Protein AF-A0A1E1W4X4-F1 (afdb_monomer)

Nearest PDB structures (foldseek):
  4rlc-assembly1_A  TM=3.079E-01  e=2.436E-01  Pseudomonas aeruginosa
  8qxp-assembly1_A  TM=1.708E-01  e=7.841E-02  Klebsiella pneumoniae
  8blw-assembly1_A  TM=1.712E-01  e=9.395E-01  Bacteroides thetaiotaomicron VPI-5482

Secondary structure (DSSP, 8-state):
-HHHHHHHHHHHHHHHHHHHHHT-PPPPPBTTTB----TTHHHHHHHHHHHHHHHHHHHHHHHHTPPB-S--TTS----BHHHHHHHSPPP-TT-TT-EEEEEEEEE-TTS-EEEEEEEEETTTEEEEEEEEE-TTSPPEE-TTTT--EEE-SSPPSS-EEETTEEEEEEETTTEEEEEEEEEEEESS-TT-EEEEEEEEEEEE-S--EEHHHHS-HHHHHHHHHHS---HHHHHHHHHT-EEEEEEEEEEEEEEEETTEEEEEEEEEEEEEEEE-

Radius of gyration: 26.24 Å; Cα contacts (8 Å, |Δi|>4): 523; chains: 1; bounding box: 67×39×84 Å

Foldseek 3Di:
DVVVVVVVVVVVVVVVVVVCLVPDDFDQADVNPHFAFHSCLVVLLVVLLVVLVVVLVVVVVCQVVFDWDDADPVRDTDAGPVLVVQLADDDQPDDQPWKWKKWKWWADPQGWIKTWMWIDGPPQKIQIWIWTDFPPDAIWIDLCPPPRIAHHPDDDHQWRDGDQWIWHDPGRQFKIWTWGFAWTAHPVGRVDIWTKTDTKMWGFPDGKDKCSRNPDSNVVSSRSSSDDDDPVVVVVCVQPDKTKIKTKTWIFDWMAINNDIGTGTTIMMMMIMTDD

Solvent-accessible surface area (backbone atoms only — not comparable to full-atom values): 14914 Å² total; per-residue (Å²): 116,72,73,73,58,47,55,61,52,50,51,53,50,51,52,52,51,49,50,51,59,73,67,56,76,74,63,77,38,55,94,79,69,47,61,42,75,42,98,57,19,68,62,42,22,54,53,40,29,52,51,45,49,49,50,37,51,51,53,51,54,49,60,76,68,54,68,70,51,74,73,44,99,85,72,58,63,80,36,44,64,70,43,46,66,70,62,51,90,68,85,47,72,88,46,83,75,11,35,38,30,42,36,39,48,29,55,37,97,88,64,33,32,40,40,38,39,43,28,42,37,52,92,50,30,29,42,38,52,41,38,42,28,49,91,96,53,69,50,30,30,39,71,58,62,92,52,36,75,43,79,54,94,64,90,68,77,91,43,55,63,53,91,48,40,39,38,32,75,75,38,60,87,40,31,32,39,44,34,33,56,46,62,27,20,31,71,94,42,67,90,46,67,43,47,36,42,35,51,31,40,36,36,50,75,48,77,66,52,38,59,91,59,70,53,59,40,71,60,52,13,52,57,62,18,26,48,80,86,47,72,65,50,55,50,50,52,63,56,62,46,61,55,42,35,38,29,44,22,35,36,34,42,42,38,30,51,74,84,45,81,42,81,46,78,27,51,22,41,37,39,45,38,38,38,69

pLDDT: mean 90.58, std 10.73, range [45.25, 98.56]

Mean predicted aligned error: 6.85 Å

Structure (mmCIF, N/CA/C/O backbone):
data_AF-A0A1E1W4X4-F1
#
_entry.id   AF-A0A1E1W4X4-F1
#
loop_
_atom_site.group_PDB
_atom_site.id
_atom_site.type_symbol
_atom_site.label_atom_id
_atom_site.label_alt_id
_atom_site.label_comp_id
_atom_site.label_asym_id
_atom_site.label_entity_id
_atom_site.label_seq_id
_atom_site.pdbx_PDB_ins_code
_atom_site.Cartn_x
_atom_site.Cartn_y
_atom_site.Cartn_z
_atom_site.occupancy
_atom_site.B_iso_or_equiv
_atom_site.auth_seq_id
_atom_site.auth_comp_id
_atom_site.auth_asym_id
_atom_site.auth_atom_id
_atom_site.pdbx_PDB_model_num
ATOM 1 N N . MET A 1 1 ? 38.059 -17.700 -57.694 1.00 55.94 1 MET A N 1
ATOM 2 C CA . MET A 1 1 ? 36.959 -16.868 -58.239 1.00 55.94 1 MET A CA 1
ATOM 3 C C . MET A 1 1 ? 35.640 -16.990 -57.470 1.00 55.94 1 MET A C 1
ATOM 5 O O . MET A 1 1 ? 34.973 -15.977 -57.341 1.00 55.94 1 MET A O 1
ATOM 9 N N . ALA A 1 2 ? 35.278 -18.143 -56.888 1.00 57.09 2 ALA A N 1
ATOM 10 C CA . ALA A 1 2 ? 34.022 -18.283 -56.130 1.00 57.09 2 ALA A CA 1
ATOM 11 C C . ALA A 1 2 ? 33.912 -17.377 -54.876 1.00 57.09 2 ALA A C 1
ATOM 13 O O . ALA A 1 2 ? 32.859 -16.798 -54.642 1.00 57.09 2 ALA A O 1
ATOM 14 N N . MET A 1 3 ? 34.998 -17.165 -54.116 1.00 55.59 3 MET A N 1
ATOM 15 C CA . MET A 1 3 ? 34.984 -16.276 -52.933 1.00 55.59 3 MET A CA 1
ATOM 16 C C . MET A 1 3 ? 34.700 -14.796 -53.252 1.00 55.59 3 MET A C 1
ATOM 18 O O . MET A 1 3 ? 34.113 -14.102 -52.427 1.00 55.59 3 MET A O 1
ATOM 22 N N . LEU A 1 4 ? 35.070 -14.316 -54.446 1.00 60.88 4 LEU A N 1
ATOM 23 C CA . LEU A 1 4 ? 34.889 -12.913 -54.852 1.00 60.88 4 LEU A CA 1
ATOM 24 C C . LEU A 1 4 ? 33.422 -12.562 -55.152 1.00 60.88 4 LEU A C 1
ATOM 26 O O . LEU A 1 4 ? 33.035 -11.409 -54.994 1.00 60.88 4 LEU A O 1
ATOM 30 N N . ALA A 1 5 ? 32.594 -13.545 -55.523 1.00 73.19 5 ALA A N 1
ATOM 31 C CA . ALA A 1 5 ? 31.164 -13.348 -55.778 1.00 73.19 5 ALA A CA 1
ATOM 32 C C . ALA A 1 5 ? 30.296 -13.462 -54.509 1.00 73.19 5 ALA A C 1
ATOM 34 O O . ALA A 1 5 ? 29.194 -12.919 -54.464 1.00 73.19 5 ALA A O 1
ATOM 35 N N . ILE A 1 6 ? 30.788 -14.127 -53.458 1.00 85.44 6 ILE A N 1
ATOM 36 C CA . ILE A 1 6 ? 30.035 -14.355 -52.213 1.00 85.44 6 ILE A CA 1
ATOM 37 C C . ILE A 1 6 ? 29.896 -13.061 -51.402 1.00 85.44 6 ILE A C 1
ATOM 39 O O . ILE A 1 6 ? 28.825 -12.780 -50.867 1.00 85.44 6 ILE A O 1
ATOM 43 N N . VAL A 1 7 ? 30.953 -12.246 -51.337 1.00 89.12 7 VAL A N 1
ATOM 44 C CA . VAL A 1 7 ? 30.961 -11.016 -50.527 1.00 89.12 7 VAL A CA 1
ATOM 45 C C . VAL A 1 7 ? 29.915 -9.992 -51.008 1.00 89.12 7 VAL A C 1
ATOM 47 O O . VAL A 1 7 ? 29.116 -9.556 -50.177 1.00 89.12 7 VAL A O 1
ATOM 50 N N . PRO A 1 8 ? 29.811 -9.649 -52.311 1.00 91.38 8 PRO A N 1
ATOM 51 C CA . PRO A 1 8 ? 28.766 -8.744 -52.801 1.00 91.38 8 PRO A CA 1
ATOM 52 C C . PRO A 1 8 ? 27.342 -9.261 -52.562 1.00 91.38 8 PRO A C 1
ATOM 54 O O . PRO A 1 8 ? 26.464 -8.484 -52.190 1.00 91.38 8 PRO A O 1
ATOM 57 N N . ILE A 1 9 ? 27.111 -10.572 -52.718 1.00 92.94 9 ILE A N 1
ATOM 58 C CA . ILE A 1 9 ? 25.800 -11.195 -52.474 1.00 92.94 9 ILE A CA 1
ATOM 59 C C . ILE A 1 9 ? 25.429 -11.111 -50.991 1.00 92.94 9 ILE A C 1
ATOM 61 O O . ILE A 1 9 ? 24.290 -10.768 -50.662 1.00 92.94 9 ILE A O 1
ATOM 65 N N . MET A 1 10 ? 26.381 -11.366 -50.086 1.00 92.25 10 MET A N 1
ATOM 66 C CA . MET A 1 10 ? 26.153 -11.203 -48.650 1.00 92.25 10 MET A CA 1
ATOM 67 C C . MET A 1 10 ? 25.839 -9.751 -48.293 1.00 92.25 10 MET A C 1
ATOM 69 O O . MET A 1 10 ? 24.878 -9.507 -47.571 1.00 92.25 10 MET A O 1
ATOM 73 N N . ILE A 1 11 ? 26.585 -8.782 -48.836 1.00 93.38 11 ILE A N 1
ATOM 74 C CA . ILE A 1 11 ? 26.334 -7.355 -48.591 1.00 93.38 11 ILE A CA 1
ATOM 75 C C . ILE A 1 11 ? 24.937 -6.958 -49.085 1.00 93.38 11 ILE A C 1
ATOM 77 O O . ILE A 1 11 ? 24.171 -6.373 -48.322 1.00 93.38 11 ILE A O 1
ATOM 81 N N . ALA A 1 12 ? 24.566 -7.321 -50.317 1.00 94.31 12 ALA A N 1
ATOM 82 C CA . ALA A 1 12 ? 23.244 -7.024 -50.868 1.00 94.31 12 ALA A CA 1
ATOM 83 C C . ALA A 1 12 ? 22.120 -7.656 -50.031 1.00 94.31 12 ALA A C 1
ATOM 85 O O . ALA A 1 12 ? 21.133 -6.995 -49.707 1.00 94.31 12 ALA A O 1
ATOM 86 N N . THR A 1 13 ? 22.300 -8.909 -49.605 1.00 94.25 13 THR A N 1
ATOM 87 C CA . THR A 1 13 ? 21.347 -9.609 -48.732 1.00 94.25 13 THR A CA 1
ATOM 88 C C . THR A 1 13 ? 21.219 -8.907 -47.381 1.00 94.25 13 THR A C 1
ATOM 90 O O . THR A 1 13 ? 20.105 -8.649 -46.927 1.00 94.25 13 THR A O 1
ATOM 93 N N . CYS A 1 14 ? 22.336 -8.521 -46.759 1.00 94.00 14 CYS A N 1
ATOM 94 C CA . CYS A 1 14 ? 22.347 -7.765 -45.508 1.00 94.00 14 CYS A CA 1
ATOM 95 C C . CYS A 1 14 ? 21.636 -6.414 -45.646 1.00 94.00 14 CYS A C 1
ATOM 97 O O . CYS A 1 14 ? 20.850 -6.059 -44.770 1.00 94.00 14 CYS A O 1
ATOM 99 N N . ILE A 1 15 ? 21.846 -5.685 -46.748 1.00 95.25 15 ILE A N 1
ATOM 100 C CA . ILE A 1 15 ? 21.163 -4.411 -47.018 1.00 95.25 15 ILE A CA 1
ATOM 101 C C . ILE A 1 15 ? 19.651 -4.627 -47.153 1.00 95.25 15 ILE A C 1
ATOM 103 O O . ILE A 1 15 ? 18.879 -3.900 -46.530 1.00 95.25 15 ILE A O 1
ATOM 107 N N . VAL A 1 16 ? 19.209 -5.640 -47.907 1.00 94.94 16 VAL A N 1
ATOM 108 C CA . VAL A 1 16 ? 17.777 -5.955 -48.068 1.00 94.94 16 VAL A CA 1
ATOM 109 C C . VAL A 1 16 ? 17.143 -6.345 -46.731 1.00 94.94 16 VAL A C 1
ATOM 111 O O . VAL A 1 16 ? 16.059 -5.860 -46.397 1.00 94.94 16 VAL A O 1
ATOM 114 N N . LEU A 1 17 ? 17.816 -7.181 -45.935 1.00 92.56 17 LEU A N 1
ATOM 115 C CA . LEU A 1 17 ? 17.346 -7.574 -44.604 1.00 92.56 17 LEU A CA 1
ATOM 116 C C . LEU A 1 17 ? 17.277 -6.374 -43.653 1.00 92.56 17 LEU A C 1
ATOM 118 O O . LEU A 1 17 ? 16.271 -6.208 -42.961 1.00 92.56 17 LEU A O 1
ATOM 122 N N . LEU A 1 18 ? 18.292 -5.507 -43.663 1.00 91.56 18 LEU 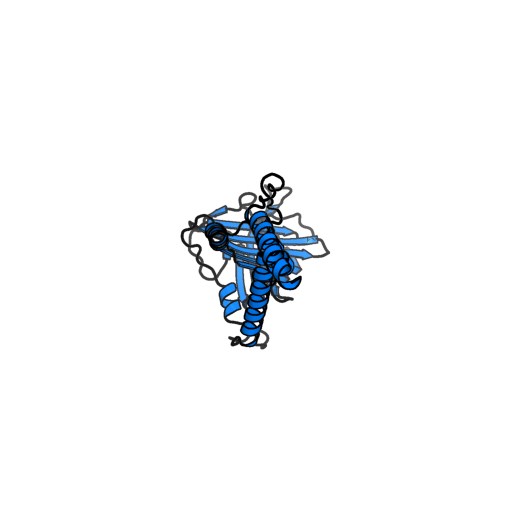A N 1
ATOM 123 C CA . LEU A 1 18 ? 18.322 -4.278 -42.873 1.00 91.56 18 LEU A CA 1
ATOM 124 C C . LEU A 1 18 ? 17.188 -3.333 -43.281 1.00 91.56 18 LEU A C 1
ATOM 126 O O . LEU A 1 18 ? 16.461 -2.844 -42.420 1.00 91.56 18 LEU A O 1
ATOM 130 N N . PHE A 1 19 ? 16.977 -3.118 -44.580 1.00 93.31 19 PHE A N 1
ATOM 131 C CA . PHE A 1 19 ? 15.907 -2.259 -45.084 1.00 93.31 19 PHE A CA 1
ATOM 132 C C . PHE A 1 19 ? 14.523 -2.812 -44.727 1.00 93.31 19 PHE A C 1
ATOM 134 O O . PHE A 1 19 ? 13.655 -2.069 -44.265 1.00 93.31 19 PHE A O 1
ATOM 141 N N . ARG A 1 20 ? 14.316 -4.128 -44.865 1.00 89.44 20 ARG A N 1
ATOM 142 C CA . ARG A 1 20 ? 13.073 -4.798 -44.455 1.00 89.44 20 ARG A CA 1
ATOM 143 C C . ARG A 1 20 ? 12.834 -4.667 -42.952 1.00 89.44 20 ARG A C 1
ATOM 145 O O . ARG A 1 20 ? 11.705 -4.416 -42.539 1.00 89.44 20 ARG A O 1
ATOM 152 N N . PHE A 1 21 ? 13.880 -4.795 -42.140 1.00 88.50 21 PHE A N 1
ATOM 153 C CA . PHE A 1 21 ? 13.807 -4.614 -40.693 1.00 88.50 21 PHE A CA 1
ATOM 154 C C . PHE A 1 21 ? 13.496 -3.157 -40.312 1.00 88.50 21 PHE A C 1
ATOM 156 O O . PHE A 1 21 ? 12.610 -2.894 -39.497 1.00 88.50 21 PHE A O 1
ATOM 163 N N . ILE A 1 22 ? 14.156 -2.174 -40.931 1.00 87.25 22 ILE A N 1
ATOM 164 C CA . ILE A 1 22 ? 13.905 -0.746 -40.680 1.00 87.25 22 ILE A CA 1
ATOM 165 C C . ILE A 1 22 ? 12.471 -0.367 -41.073 1.00 87.25 22 ILE A C 1
ATOM 167 O O . ILE A 1 22 ? 11.797 0.311 -40.296 1.00 87.25 22 ILE A O 1
ATOM 171 N N . ASN A 1 23 ? 11.959 -0.881 -42.189 1.00 88.31 23 ASN A N 1
ATOM 172 C CA . ASN A 1 23 ? 10.628 -0.535 -42.694 1.00 88.31 23 ASN A CA 1
ATOM 173 C C . ASN A 1 23 ? 9.491 -1.438 -42.198 1.00 88.31 23 ASN A C 1
ATOM 175 O O . ASN A 1 23 ? 8.337 -1.254 -42.592 1.00 88.31 23 ASN A O 1
ATOM 179 N N . GLN A 1 24 ? 9.770 -2.402 -41.318 1.00 87.06 24 GLN A N 1
ATOM 180 C CA . GLN A 1 24 ? 8.726 -3.234 -40.729 1.00 87.06 24 GLN A CA 1
ATOM 181 C C . GLN A 1 24 ? 7.761 -2.373 -39.900 1.00 87.06 24 GLN A C 1
ATOM 183 O O . GLN A 1 24 ? 8.134 -1.790 -38.876 1.00 87.06 24 GLN A O 1
ATOM 188 N N . LYS A 1 25 ? 6.502 -2.316 -40.349 1.00 85.31 25 LYS A N 1
ATOM 189 C CA . LYS A 1 25 ? 5.427 -1.585 -39.674 1.00 85.31 25 LYS A CA 1
ATOM 190 C C . LYS A 1 25 ? 5.076 -2.245 -38.342 1.00 85.31 25 LYS A C 1
ATOM 192 O O . LYS A 1 25 ? 5.132 -3.466 -38.188 1.00 85.31 25 LYS A O 1
ATOM 197 N N . TYR A 1 26 ? 4.690 -1.418 -37.377 1.00 86.25 26 TYR A N 1
ATOM 198 C CA . TYR A 1 26 ? 4.141 -1.895 -36.115 1.00 86.25 26 TYR A CA 1
ATOM 199 C C . TYR A 1 26 ? 2.771 -2.526 -36.355 1.00 86.25 26 TYR A C 1
ATOM 201 O O . TYR A 1 26 ? 1.953 -1.976 -37.090 1.00 86.25 26 TYR A O 1
ATOM 209 N N . ASN A 1 27 ? 2.512 -3.657 -35.701 1.00 87.38 27 ASN A N 1
ATOM 210 C CA . ASN A 1 27 ? 1.165 -4.210 -35.661 1.00 87.38 27 ASN A CA 1
ATOM 211 C C . ASN A 1 27 ? 0.233 -3.232 -34.928 1.00 87.38 27 ASN A C 1
ATOM 213 O O . ASN A 1 27 ? 0.658 -2.650 -33.922 1.00 87.38 27 ASN A O 1
ATOM 217 N N . PRO A 1 28 ? -1.020 -3.070 -35.387 1.00 90.00 28 PRO A N 1
ATOM 218 C CA . PRO A 1 28 ? -1.983 -2.244 -34.680 1.00 90.00 28 PRO A CA 1
ATOM 219 C C . PRO A 1 28 ? -2.218 -2.801 -33.264 1.00 90.00 28 PRO A C 1
ATOM 221 O O . PRO A 1 28 ? -2.176 -4.028 -33.076 1.00 90.00 28 PRO A O 1
ATOM 224 N N . PRO A 1 29 ? -2.442 -1.930 -32.267 1.00 93.19 29 PRO A N 1
ATOM 225 C CA . PRO A 1 29 ? -2.803 -2.361 -30.923 1.00 93.19 29 PRO A CA 1
ATOM 226 C C . PRO A 1 29 ? -4.105 -3.169 -30.922 1.00 93.19 29 PRO A C 1
ATOM 228 O O . PRO A 1 29 ? -5.022 -2.888 -31.697 1.00 93.19 29 PRO A O 1
ATOM 231 N N . ILE A 1 30 ? -4.209 -4.155 -30.031 1.00 93.06 30 ILE A N 1
ATOM 232 C CA . ILE A 1 30 ? -5.463 -4.888 -29.816 1.00 93.06 30 ILE A CA 1
ATOM 233 C C . ILE A 1 30 ? -6.440 -3.925 -29.129 1.00 93.06 30 ILE A C 1
ATOM 235 O O . ILE A 1 30 ? -6.080 -3.289 -28.137 1.00 93.06 30 ILE A O 1
ATOM 239 N N . PHE A 1 31 ? -7.642 -3.774 -29.694 1.00 95.00 31 PHE A N 1
ATOM 240 C CA . PHE A 1 31 ? -8.659 -2.805 -29.252 1.00 95.00 31 PHE A CA 1
ATOM 241 C C . PHE A 1 31 ? -8.184 -1.341 -29.214 1.00 95.00 31 PHE A C 1
ATOM 243 O O . PHE A 1 31 ? -8.742 -0.528 -28.490 1.00 95.00 31 PHE A O 1
ATOM 250 N N . GLY A 1 32 ? -7.124 -0.992 -29.953 1.00 91.44 32 GLY A N 1
ATOM 251 C CA . GLY A 1 32 ? -6.552 0.361 -29.924 1.00 91.44 32 GLY A CA 1
ATOM 252 C C . GLY A 1 32 ? -5.760 0.704 -28.654 1.00 91.44 32 GLY A C 1
ATOM 253 O O . GLY A 1 32 ? -5.170 1.778 -28.602 1.00 91.44 32 GLY A O 1
ATOM 254 N N . ILE A 1 33 ? -5.683 -0.208 -27.677 1.00 88.75 33 ILE A N 1
ATOM 255 C CA . ILE A 1 33 ? -5.060 0.028 -26.365 1.00 88.75 33 ILE A CA 1
ATOM 256 C C . ILE A 1 33 ? -3.814 -0.845 -26.185 1.00 88.75 33 ILE A C 1
ATOM 258 O O . ILE A 1 33 ? -2.731 -0.342 -25.900 1.00 88.75 33 ILE A O 1
ATOM 262 N N . TYR A 1 34 ? -3.928 -2.159 -26.389 1.00 89.25 34 TYR A N 1
ATOM 263 C CA . TYR A 1 34 ? -2.872 -3.093 -25.996 1.00 89.25 34 TYR A CA 1
ATOM 264 C C . TYR A 1 34 ? -1.810 -3.241 -27.082 1.00 89.25 34 TYR A C 1
ATOM 266 O O . TYR A 1 34 ? -2.045 -3.841 -28.141 1.00 89.25 34 TYR A O 1
ATOM 274 N N . THR A 1 35 ? -0.619 -2.706 -26.818 1.00 92.25 35 THR A N 1
ATOM 275 C CA . THR A 1 35 ? 0.500 -2.770 -27.755 1.00 92.25 35 THR A CA 1
ATOM 276 C C . THR A 1 35 ? 0.967 -4.212 -27.977 1.00 92.25 35 THR A C 1
ATOM 278 O O . THR A 1 35 ? 0.929 -5.082 -27.103 1.00 92.25 35 THR A O 1
ATOM 281 N N . ARG A 1 36 ? 1.393 -4.503 -29.209 1.00 91.69 36 ARG A N 1
ATOM 282 C CA . ARG A 1 36 ? 1.849 -5.838 -29.617 1.00 91.69 36 ARG A CA 1
ATOM 283 C C . ARG A 1 36 ? 3.363 -5.859 -29.770 1.00 91.69 36 ARG A C 1
ATOM 285 O O . ARG A 1 36 ? 4.006 -4.828 -29.966 1.00 91.69 36 ARG A O 1
ATOM 292 N N . ARG A 1 37 ? 3.933 -7.068 -29.743 1.00 93.00 37 ARG A N 1
ATOM 293 C CA . ARG A 1 37 ? 5.363 -7.277 -30.005 1.00 93.00 37 ARG A CA 1
ATOM 294 C C . ARG A 1 37 ? 5.760 -6.608 -31.322 1.00 93.00 37 ARG A C 1
ATOM 296 O O . ARG A 1 37 ? 5.125 -6.818 -32.357 1.00 93.00 37 ARG A O 1
ATOM 303 N N . ASN A 1 38 ? 6.815 -5.810 -31.249 1.00 89.56 38 ASN A N 1
ATOM 304 C CA . ASN A 1 38 ? 7.390 -5.074 -32.366 1.00 89.56 38 ASN A CA 1
ATOM 305 C C . ASN A 1 38 ? 8.782 -5.621 -32.722 1.00 89.56 38 ASN A C 1
ATOM 307 O O . ASN A 1 38 ? 9.323 -6.464 -32.010 1.00 89.56 38 ASN A O 1
ATOM 311 N N . LYS A 1 39 ? 9.381 -5.128 -33.808 1.00 90.06 39 LYS A N 1
ATOM 312 C CA . LYS A 1 39 ? 10.711 -5.557 -34.279 1.00 90.06 39 LYS A CA 1
ATOM 313 C C . LYS A 1 39 ? 11.840 -5.394 -33.250 1.00 90.06 39 LYS A C 1
ATOM 315 O O . LYS A 1 39 ? 12.804 -6.146 -33.277 1.00 90.06 39 LYS A O 1
ATOM 320 N N . TYR A 1 40 ? 11.693 -4.457 -32.314 1.00 92.25 40 TYR A N 1
ATOM 321 C CA . TYR A 1 40 ? 12.652 -4.200 -31.238 1.00 92.25 40 TYR A CA 1
ATOM 322 C C . TYR A 1 40 ? 12.296 -4.933 -29.938 1.00 92.25 40 TYR A C 1
ATOM 324 O O . TYR A 1 40 ? 12.947 -4.712 -28.922 1.00 92.25 40 TYR A O 1
ATOM 332 N N . PHE A 1 41 ? 11.260 -5.781 -29.937 1.00 95.00 41 PHE A N 1
ATOM 333 C CA . PHE A 1 41 ? 10.751 -6.433 -28.730 1.00 95.00 41 PHE A CA 1
ATOM 334 C C . PHE A 1 41 ? 11.842 -7.207 -27.992 1.00 95.00 41 PHE A C 1
ATOM 336 O O . PHE A 1 41 ? 12.035 -6.979 -26.808 1.00 95.00 41 PHE A O 1
ATOM 343 N N . TRP A 1 42 ? 12.574 -8.090 -28.676 1.00 95.69 42 TRP A N 1
ATOM 344 C CA . TRP A 1 42 ? 13.576 -8.930 -28.016 1.00 95.69 42 TRP A CA 1
ATOM 345 C C . TRP A 1 42 ? 14.752 -8.125 -27.467 1.00 95.69 42 TRP A C 1
ATOM 347 O O . TRP A 1 42 ? 15.194 -8.395 -26.356 1.00 95.69 42 TRP A O 1
ATOM 357 N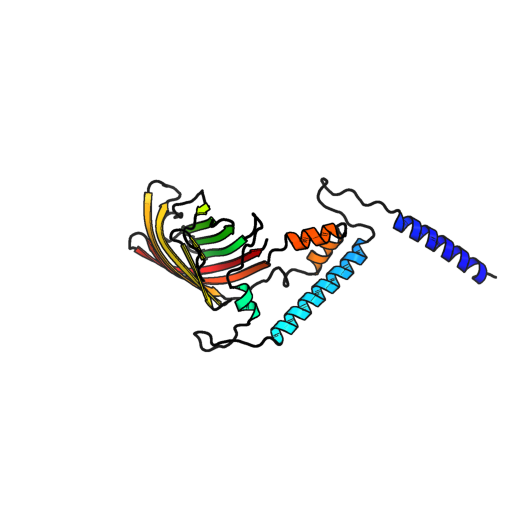 N . PHE A 1 43 ? 15.192 -7.091 -28.189 1.00 95.94 43 PHE A N 1
ATOM 358 C CA . PHE A 1 43 ? 16.209 -6.164 -27.693 1.00 95.94 43 PHE A CA 1
ATOM 359 C C . PHE A 1 43 ? 15.737 -5.453 -26.416 1.00 95.94 43 PHE A C 1
ATOM 361 O O . PHE A 1 43 ? 16.409 -5.508 -25.388 1.00 95.94 43 PHE A O 1
ATOM 368 N N . LYS A 1 44 ? 14.536 -4.859 -26.453 1.00 96.94 44 LYS A N 1
ATOM 369 C CA . LYS A 1 44 ? 13.922 -4.184 -25.301 1.00 96.94 44 LYS A CA 1
ATOM 370 C C . LYS A 1 44 ? 13.706 -5.128 -24.121 1.00 96.94 44 LYS A C 1
ATOM 372 O O . LYS A 1 44 ? 13.954 -4.756 -22.980 1.00 96.94 44 LYS A O 1
ATOM 377 N N . PHE A 1 45 ? 13.276 -6.354 -24.402 1.00 98.12 45 PHE A N 1
ATOM 378 C CA . PHE A 1 45 ? 13.047 -7.390 -23.405 1.00 98.12 45 PHE A CA 1
ATOM 379 C C . PHE A 1 45 ? 14.343 -7.776 -22.695 1.00 98.12 45 PHE A C 1
ATOM 381 O O . PHE A 1 45 ? 14.381 -7.735 -21.471 1.00 98.12 45 PHE A O 1
ATOM 388 N N . VAL A 1 46 ? 15.402 -8.114 -23.440 1.00 98.38 46 VAL A N 1
ATOM 389 C CA . VAL A 1 46 ? 16.695 -8.489 -22.848 1.00 98.38 46 VAL A CA 1
ATOM 390 C C . VAL A 1 46 ? 17.253 -7.332 -22.026 1.00 98.38 46 VAL A C 1
ATOM 392 O O . VAL A 1 46 ? 17.645 -7.548 -20.882 1.00 98.38 46 VAL A O 1
ATOM 395 N N . PHE A 1 47 ? 17.211 -6.106 -22.561 1.00 98.19 47 PHE A N 1
ATOM 396 C CA . PHE A 1 47 ? 17.642 -4.912 -21.834 1.00 98.19 47 PHE A CA 1
ATOM 397 C C . PHE A 1 47 ? 16.891 -4.750 -20.506 1.00 98.19 47 PHE A C 1
ATOM 399 O O . PHE A 1 47 ? 17.521 -4.669 -19.454 1.00 98.19 47 PHE A O 1
ATOM 406 N N . MET A 1 48 ? 15.553 -4.759 -20.531 1.00 97.50 48 MET A N 1
ATOM 407 C CA . MET A 1 48 ? 14.757 -4.580 -19.313 1.00 97.50 48 MET A CA 1
ATOM 408 C C . MET A 1 48 ? 14.920 -5.731 -18.335 1.00 97.50 48 MET A C 1
ATOM 410 O O . MET A 1 48 ? 14.984 -5.497 -17.135 1.00 97.50 48 MET A O 1
ATOM 414 N N . TYR A 1 49 ? 15.004 -6.966 -18.821 1.00 98.44 49 TYR A N 1
ATOM 415 C CA . TYR A 1 49 ? 15.184 -8.127 -17.963 1.00 98.44 49 TYR A CA 1
ATOM 416 C C . TYR A 1 49 ? 16.512 -8.049 -17.207 1.00 98.44 49 TYR A C 1
ATOM 418 O O . TYR A 1 49 ? 16.529 -8.198 -15.987 1.00 98.44 49 TYR A O 1
ATOM 426 N N . VAL A 1 50 ? 17.612 -7.753 -17.909 1.00 98.38 50 VAL A N 1
ATOM 427 C CA . VAL A 1 50 ? 18.931 -7.575 -17.287 1.00 98.38 50 VAL A CA 1
ATOM 428 C C . VAL A 1 50 ? 18.909 -6.402 -16.312 1.00 98.38 50 VAL A C 1
ATOM 430 O O . VAL A 1 50 ? 19.358 -6.561 -15.181 1.00 98.38 50 VAL A O 1
ATOM 433 N N . PHE A 1 51 ? 18.331 -5.262 -16.700 1.00 97.25 51 PHE A N 1
ATOM 434 C CA . PHE A 1 51 ? 18.200 -4.093 -15.828 1.00 97.25 51 PHE A CA 1
ATOM 435 C C . PHE A 1 51 ? 17.436 -4.415 -14.535 1.00 97.25 51 PHE A C 1
ATOM 437 O O . PHE A 1 51 ? 17.914 -4.116 -13.443 1.00 97.25 51 PHE A O 1
ATOM 444 N N . LEU A 1 52 ? 16.278 -5.070 -14.636 1.00 97.19 52 LEU A N 1
ATOM 445 C CA . LEU A 1 52 ? 15.453 -5.434 -13.483 1.00 97.19 52 LEU A CA 1
ATOM 446 C C . LEU A 1 52 ? 16.147 -6.468 -12.587 1.00 97.19 52 LEU A C 1
ATOM 448 O O . LEU A 1 52 ? 16.110 -6.334 -11.367 1.00 97.19 52 LEU A O 1
ATOM 452 N N . ARG A 1 53 ? 16.832 -7.465 -13.164 1.00 97.62 53 ARG A N 1
ATOM 453 C CA . ARG A 1 53 ? 17.627 -8.441 -12.396 1.00 97.62 53 ARG A CA 1
ATOM 454 C C . ARG A 1 53 ? 18.816 -7.791 -11.697 1.00 97.62 53 ARG A C 1
ATOM 456 O O . ARG A 1 53 ? 19.084 -8.118 -10.545 1.00 97.62 53 ARG A O 1
ATOM 463 N N . ALA A 1 54 ? 19.496 -6.861 -12.361 1.00 97.25 54 ALA A N 1
ATOM 464 C CA . ALA A 1 54 ? 20.578 -6.093 -11.760 1.00 97.25 54 ALA A CA 1
ATOM 465 C C . ALA A 1 54 ? 20.060 -5.211 -10.615 1.00 97.25 54 ALA A C 1
ATOM 467 O O . ALA A 1 54 ? 20.669 -5.196 -9.551 1.00 97.25 54 ALA A O 1
ATOM 468 N N . LYS A 1 55 ? 18.904 -4.549 -10.788 1.00 95.44 55 LYS A N 1
ATOM 469 C CA . LYS A 1 55 ? 18.237 -3.781 -9.724 1.00 95.44 55 LYS A CA 1
ATOM 470 C C . LYS A 1 55 ? 17.893 -4.670 -8.526 1.00 95.44 55 LYS A C 1
ATOM 472 O O . LYS A 1 55 ? 18.207 -4.301 -7.401 1.00 95.44 55 LYS A O 1
ATOM 477 N N . GLN A 1 56 ? 17.300 -5.842 -8.760 1.00 95.19 56 GLN A N 1
ATOM 478 C CA . GLN A 1 56 ? 16.995 -6.819 -7.707 1.00 95.19 56 GLN A CA 1
ATOM 479 C C . GLN A 1 56 ? 18.245 -7.250 -6.942 1.00 95.19 56 GLN A C 1
ATOM 481 O O . GLN A 1 56 ? 18.253 -7.227 -5.715 1.00 95.19 56 GLN A O 1
ATOM 486 N N . LEU A 1 57 ? 19.311 -7.606 -7.663 1.00 95.00 57 LEU A N 1
ATOM 487 C CA . LEU A 1 57 ? 20.577 -7.995 -7.051 1.00 95.00 57 LEU A CA 1
ATOM 488 C C . LEU A 1 57 ? 21.180 -6.843 -6.243 1.00 95.00 57 LEU A C 1
ATOM 490 O O . LEU A 1 57 ? 21.603 -7.053 -5.114 1.00 95.00 57 LEU A O 1
ATOM 494 N N . TYR A 1 58 ? 21.182 -5.628 -6.792 1.00 94.25 58 TYR A N 1
ATOM 495 C CA . TYR A 1 58 ? 21.676 -4.440 -6.104 1.00 94.25 58 TYR A CA 1
ATOM 496 C C . TYR A 1 58 ? 20.924 -4.186 -4.793 1.00 94.25 58 TYR A C 1
ATOM 498 O O . TYR A 1 58 ? 21.558 -4.002 -3.760 1.00 94.25 58 TYR A O 1
ATOM 506 N N . VAL A 1 59 ? 19.588 -4.225 -4.813 1.00 90.12 59 VAL A N 1
ATOM 507 C CA . VAL A 1 59 ? 18.769 -4.034 -3.604 1.00 90.12 59 VAL A CA 1
ATOM 508 C C . VAL A 1 59 ? 19.023 -5.143 -2.588 1.00 90.12 59 VAL A C 1
ATOM 510 O O . VAL A 1 59 ? 19.184 -4.854 -1.407 1.00 90.12 59 VAL A O 1
ATOM 513 N N . HIS A 1 60 ? 19.121 -6.395 -3.036 1.00 88.88 60 HIS A N 1
ATOM 514 C CA . HIS A 1 60 ? 19.429 -7.519 -2.157 1.00 88.88 60 HIS A CA 1
ATOM 515 C C . HIS A 1 60 ? 20.793 -7.353 -1.471 1.00 88.88 60 HIS A C 1
ATOM 517 O O . HIS A 1 60 ? 20.890 -7.476 -0.253 1.00 88.88 60 HIS A O 1
ATOM 523 N N . LEU A 1 61 ? 21.835 -7.006 -2.234 1.00 90.38 61 LEU A N 1
ATOM 524 C CA . LEU A 1 61 ? 23.173 -6.754 -1.694 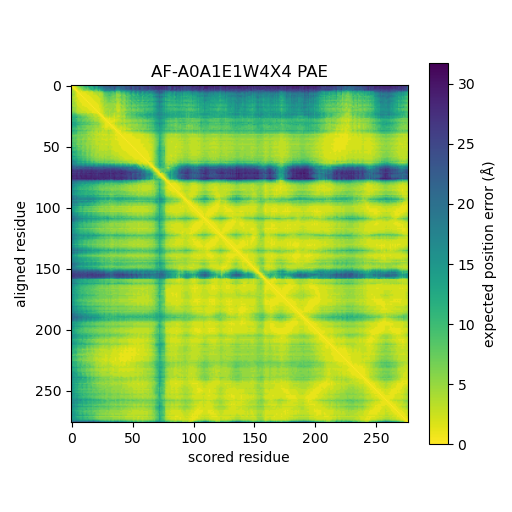1.00 90.38 61 LEU A CA 1
ATOM 525 C C . LEU A 1 61 ? 23.191 -5.544 -0.753 1.00 90.38 61 LEU A C 1
ATOM 527 O O . LEU A 1 61 ? 23.828 -5.606 0.293 1.00 90.38 61 LEU A O 1
ATOM 531 N N . LYS A 1 62 ? 22.468 -4.467 -1.088 1.00 86.00 62 LYS A N 1
ATOM 532 C CA . LYS A 1 62 ? 22.311 -3.303 -0.206 1.00 86.00 62 LYS A CA 1
ATOM 533 C C . LYS A 1 62 ? 21.670 -3.710 1.121 1.00 86.00 62 LYS A C 1
ATOM 535 O O . LYS A 1 62 ? 22.153 -3.288 2.161 1.00 86.00 62 LYS A O 1
ATOM 540 N N . GLY A 1 63 ? 20.640 -4.557 1.086 1.00 80.94 63 GLY A N 1
ATOM 541 C CA . GLY A 1 63 ? 19.988 -5.092 2.283 1.00 80.94 63 GLY A CA 1
ATOM 542 C C . GLY A 1 63 ? 20.932 -5.917 3.160 1.00 80.94 63 GLY A C 1
ATOM 543 O O . GLY A 1 63 ? 20.960 -5.718 4.367 1.00 80.94 63 GLY A O 1
ATOM 544 N N . LEU A 1 64 ? 21.766 -6.777 2.562 1.00 82.06 64 LEU A N 1
ATOM 545 C CA . LEU A 1 64 ? 22.775 -7.556 3.300 1.00 82.06 64 LEU A CA 1
ATOM 546 C C . LEU A 1 64 ? 23.851 -6.687 3.971 1.00 82.06 64 LEU A C 1
ATOM 548 O O . LEU A 1 64 ? 24.451 -7.110 4.954 1.00 82.06 64 LEU A O 1
ATOM 552 N N . LEU A 1 65 ? 24.117 -5.500 3.424 1.00 81.31 65 LEU A N 1
ATOM 553 C CA . LEU A 1 65 ? 25.115 -4.552 3.927 1.00 81.31 65 LEU A CA 1
ATOM 554 C C . LEU A 1 65 ? 24.505 -3.431 4.783 1.00 81.31 65 LEU A C 1
ATOM 556 O O . LEU A 1 65 ? 25.236 -2.556 5.246 1.00 81.31 65 LEU A O 1
ATOM 560 N N . ALA A 1 66 ? 23.181 -3.408 4.948 1.00 74.38 66 ALA A N 1
ATOM 561 C CA . ALA A 1 66 ? 22.490 -2.325 5.627 1.00 74.38 66 ALA A CA 1
ATOM 562 C C . ALA A 1 66 ? 22.798 -2.340 7.128 1.00 74.38 66 ALA A C 1
ATOM 564 O O . ALA A 1 66 ? 22.718 -3.376 7.786 1.00 74.38 66 ALA A O 1
ATOM 565 N N . VAL A 1 67 ? 23.118 -1.164 7.670 1.00 65.88 67 VAL A N 1
ATOM 566 C CA . VAL A 1 67 ? 23.350 -0.977 9.105 1.00 65.88 67 VAL A CA 1
ATOM 567 C C . VAL A 1 67 ? 22.013 -1.088 9.839 1.00 65.88 67 VAL A C 1
ATOM 569 O O . VAL A 1 67 ? 21.036 -0.432 9.478 1.00 65.88 67 VAL A O 1
ATOM 572 N N . GLU A 1 68 ? 21.961 -1.946 10.854 1.00 66.88 68 GLU A N 1
ATOM 573 C CA . GLU A 1 68 ? 20.774 -2.143 11.687 1.00 66.88 68 GLU A CA 1
ATOM 574 C C . GLU A 1 68 ? 20.680 -1.039 12.750 1.00 66.88 68 GLU A C 1
ATOM 576 O O . GLU A 1 68 ? 21.642 -0.773 13.476 1.00 66.88 68 GLU A O 1
ATOM 581 N N . LEU A 1 69 ? 19.511 -0.406 12.867 1.00 59.97 69 LEU A N 1
ATOM 582 C CA . LEU A 1 69 ? 19.227 0.606 13.880 1.00 59.97 69 LEU A CA 1
ATOM 583 C C . LEU A 1 69 ? 18.282 0.055 14.959 1.00 59.97 69 LEU A C 1
ATOM 585 O O . LEU A 1 69 ? 17.243 -0.526 14.663 1.00 59.97 69 LEU A O 1
ATOM 589 N N . GLY A 1 70 ? 18.604 0.329 16.227 1.00 54.09 70 GLY A N 1
ATOM 590 C CA . GLY A 1 70 ? 17.681 0.168 17.358 1.00 54.09 70 GLY A CA 1
ATOM 591 C C . GLY A 1 70 ? 17.502 -1.256 17.909 1.00 54.09 70 GLY A C 1
ATOM 592 O O . GLY A 1 70 ? 18.052 -2.228 17.401 1.00 54.09 70 GLY A O 1
ATOM 593 N N . ASN A 1 71 ? 16.738 -1.353 19.004 1.00 47.84 71 ASN A N 1
ATOM 594 C CA . ASN A 1 71 ? 16.310 -2.599 19.652 1.00 47.84 71 ASN A CA 1
ATOM 595 C C . ASN A 1 71 ? 14.786 -2.745 19.485 1.00 47.84 71 ASN A C 1
ATOM 597 O O . ASN A 1 71 ? 14.062 -1.794 19.778 1.00 47.84 71 ASN A O 1
ATOM 601 N N . SER A 1 72 ? 14.293 -3.915 19.067 1.00 50.50 72 SER A N 1
ATOM 602 C CA . SER A 1 72 ? 12.858 -4.248 19.125 1.00 50.50 72 SER A CA 1
ATOM 603 C C . SER A 1 72 ? 12.425 -4.555 20.569 1.00 50.50 72 SER A C 1
ATOM 605 O O . SER A 1 72 ? 13.268 -4.834 21.425 1.00 50.50 72 SER A O 1
ATOM 607 N N . TYR A 1 73 ? 11.114 -4.538 20.851 1.00 45.25 73 TYR A N 1
ATOM 608 C CA . TYR A 1 73 ? 10.562 -4.807 22.196 1.00 45.25 73 TYR A CA 1
ATOM 609 C C . TYR A 1 73 ? 10.904 -6.214 22.739 1.00 45.25 73 TYR A C 1
ATOM 611 O O . TYR A 1 73 ? 10.918 -6.419 23.950 1.00 45.25 73 TYR A O 1
ATOM 619 N N . ASP A 1 74 ? 11.208 -7.159 21.849 1.00 49.72 74 ASP A N 1
ATOM 620 C CA . ASP A 1 74 ? 11.567 -8.549 22.148 1.00 49.72 74 ASP A CA 1
ATOM 621 C C . ASP A 1 74 ? 13.086 -8.784 22.292 1.00 49.72 74 ASP A C 1
ATOM 623 O O . ASP A 1 74 ? 13.526 -9.915 22.485 1.00 49.72 74 ASP A O 1
ATOM 627 N N . GLY A 1 75 ? 13.903 -7.726 22.220 1.00 48.88 75 GLY A N 1
ATOM 628 C CA . GLY A 1 75 ? 15.360 -7.813 22.354 1.00 48.88 75 GLY A CA 1
ATOM 629 C C . GLY A 1 75 ? 16.100 -8.280 21.094 1.00 48.88 75 GLY A C 1
ATOM 630 O O . GLY A 1 75 ? 17.330 -8.340 21.112 1.00 48.88 75 GLY A O 1
ATOM 631 N N . THR A 1 76 ? 15.396 -8.549 19.990 1.00 51.00 76 THR A N 1
ATOM 632 C CA . THR A 1 76 ? 15.993 -8.931 18.698 1.00 51.00 76 THR A CA 1
ATOM 633 C C . THR A 1 76 ? 16.127 -7.710 17.777 1.00 51.00 76 THR A C 1
ATOM 635 O O . THR A 1 76 ? 15.143 -7.080 17.382 1.00 51.00 76 THR A O 1
ATOM 638 N N . LYS A 1 77 ? 17.368 -7.330 17.450 1.00 52.81 77 LYS A N 1
ATOM 639 C CA . LYS A 1 77 ? 17.712 -6.161 16.617 1.00 52.81 77 LYS A CA 1
ATOM 640 C C . LYS A 1 77 ? 17.626 -6.510 15.130 1.00 52.81 77 LYS A C 1
ATOM 642 O O . LYS A 1 77 ? 18.466 -7.283 14.715 1.00 52.81 77 LYS A O 1
ATOM 647 N N . HIS A 1 78 ? 16.681 -5.949 14.359 1.00 63.00 78 HIS A N 1
ATOM 648 C CA . HIS A 1 78 ? 16.653 -6.025 12.877 1.00 63.00 78 HIS A CA 1
ATOM 649 C C . HIS A 1 78 ? 15.723 -4.950 12.247 1.00 63.00 78 HIS A C 1
ATOM 651 O O . HIS A 1 78 ? 14.765 -5.304 11.548 1.00 63.00 78 HIS A O 1
ATOM 657 N N . ILE A 1 79 ? 15.916 -3.650 12.525 1.00 73.81 79 ILE A N 1
ATOM 658 C CA . ILE A 1 79 ? 15.205 -2.568 11.804 1.00 73.81 79 ILE A CA 1
ATOM 659 C C . ILE A 1 79 ? 16.208 -1.837 10.910 1.00 73.81 79 ILE A C 1
ATOM 661 O O . ILE A 1 79 ? 17.221 -1.331 11.392 1.00 73.81 79 ILE A O 1
ATOM 665 N N . HIS A 1 80 ? 15.929 -1.775 9.609 1.00 80.56 80 HIS A N 1
ATOM 666 C CA . HIS A 1 80 ? 16.778 -1.082 8.640 1.00 80.56 80 HIS A CA 1
ATOM 667 C C . HIS A 1 80 ? 16.323 0.369 8.438 1.00 80.56 80 HIS A C 1
ATOM 669 O O . HIS A 1 80 ? 15.127 0.656 8.448 1.00 80.56 80 HIS A O 1
ATOM 675 N N . GLU A 1 81 ? 17.265 1.281 8.177 1.00 83.19 81 GLU A N 1
ATOM 676 C CA . GLU A 1 81 ? 16.971 2.682 7.815 1.00 83.19 81 GLU A CA 1
ATOM 677 C C . GLU A 1 81 ? 15.977 2.798 6.655 1.00 83.19 81 GLU A C 1
ATOM 679 O O . GLU A 1 81 ? 15.055 3.611 6.700 1.00 83.19 81 GLU A O 1
ATOM 684 N N . ASP A 1 82 ? 16.131 1.945 5.641 1.00 85.31 82 ASP A N 1
ATOM 685 C CA . ASP A 1 82 ? 15.232 1.906 4.488 1.00 85.31 82 ASP A CA 1
ATOM 686 C C . ASP A 1 82 ? 13.790 1.558 4.908 1.00 85.31 82 ASP A C 1
ATOM 688 O O . ASP A 1 82 ? 12.840 2.106 4.355 1.00 85.31 82 ASP A O 1
ATOM 692 N N . ASP A 1 83 ? 13.604 0.688 5.905 1.00 88.38 83 ASP A N 1
ATOM 693 C CA . ASP A 1 83 ? 12.273 0.320 6.399 1.00 88.38 83 ASP A CA 1
ATOM 694 C C . ASP A 1 83 ? 11.652 1.455 7.225 1.00 88.38 83 ASP A C 1
ATOM 696 O O . ASP A 1 83 ? 10.460 1.730 7.091 1.00 88.38 83 ASP A O 1
ATOM 700 N N . VAL A 1 84 ? 12.457 2.182 8.011 1.00 88.88 84 VAL A N 1
ATOM 701 C CA . VAL A 1 84 ? 12.018 3.423 8.681 1.00 88.88 84 VAL A CA 1
ATOM 702 C C . VAL A 1 84 ? 11.564 4.449 7.640 1.00 88.88 84 VAL A C 1
ATOM 704 O O . VAL A 1 84 ? 10.501 5.051 7.781 1.00 88.88 84 VAL A O 1
ATOM 707 N N . ALA A 1 85 ? 12.341 4.619 6.568 1.00 90.00 85 ALA A N 1
ATOM 708 C CA . ALA A 1 85 ? 12.049 5.574 5.507 1.00 90.00 85 ALA A CA 1
ATOM 709 C C . ALA A 1 85 ? 10.808 5.211 4.675 1.00 90.00 85 ALA A C 1
ATOM 711 O O . ALA A 1 85 ? 10.189 6.116 4.117 1.00 90.00 85 ALA A O 1
ATOM 712 N N . LEU A 1 86 ? 10.452 3.925 4.584 1.00 91.75 86 LEU A N 1
ATOM 713 C CA . LEU A 1 86 ? 9.237 3.435 3.919 1.00 91.75 86 LEU A CA 1
ATOM 714 C C . LEU A 1 86 ? 7.978 3.531 4.787 1.00 91.75 86 LEU A C 1
ATOM 716 O O . LEU A 1 86 ? 6.871 3.474 4.259 1.00 91.75 86 LEU A O 1
ATOM 720 N N . GLU A 1 87 ? 8.131 3.594 6.108 1.00 92.00 87 GLU A N 1
ATOM 721 C CA . GLU A 1 87 ? 7.015 3.580 7.064 1.00 92.00 87 GLU A CA 1
ATOM 722 C C . GLU A 1 87 ? 6.752 4.954 7.694 1.00 92.00 87 GLU A C 1
ATOM 724 O O . GLU A 1 87 ? 5.852 5.111 8.525 1.00 92.00 87 GLU A O 1
ATOM 729 N N . GLN A 1 88 ? 7.553 5.955 7.328 1.00 90.12 88 GLN A N 1
ATOM 730 C CA . GLN A 1 88 ? 7.299 7.342 7.681 1.00 90.12 88 GLN A CA 1
ATOM 731 C C . GLN A 1 88 ? 6.153 7.912 6.841 1.00 90.12 88 GLN A C 1
ATOM 733 O O . GLN A 1 88 ? 5.819 7.427 5.765 1.00 90.12 88 GLN A O 1
ATOM 738 N N . LYS A 1 89 ? 5.605 9.030 7.304 1.00 89.06 89 LYS A N 1
ATOM 739 C CA . LYS A 1 89 ? 4.661 9.815 6.516 1.00 89.06 89 LYS A CA 1
ATOM 740 C C . LYS A 1 89 ? 5.365 10.524 5.366 1.00 89.06 89 LYS A C 1
ATOM 742 O O . LYS A 1 89 ? 6.310 11.282 5.580 1.00 89.06 89 LYS A O 1
ATOM 747 N N . HIS A 1 90 ? 4.831 10.375 4.165 1.00 90.19 90 HIS A N 1
ATOM 748 C CA . HIS A 1 90 ? 5.346 11.007 2.961 1.00 90.19 90 HIS A CA 1
ATOM 749 C C . HIS A 1 90 ? 4.672 12.355 2.694 1.00 90.19 90 HIS A C 1
ATOM 751 O O . HIS A 1 90 ? 3.483 12.556 2.949 1.00 90.19 90 HIS A O 1
ATOM 757 N N . SER A 1 91 ? 5.437 13.315 2.172 1.00 86.88 91 SER A N 1
ATOM 758 C CA . SER A 1 91 ? 4.880 14.596 1.729 1.00 86.88 91 SER A CA 1
ATOM 759 C C . SER A 1 91 ? 4.051 14.403 0.461 1.00 86.88 91 SER A C 1
ATOM 761 O O . SER A 1 91 ? 4.511 13.792 -0.502 1.00 86.88 91 SER A O 1
ATOM 763 N N . LEU A 1 92 ? 2.845 14.972 0.443 1.00 86.88 92 LEU A N 1
ATOM 764 C CA . LEU A 1 92 ? 1.940 14.894 -0.706 1.00 86.88 92 LEU A CA 1
ATOM 765 C C . LEU A 1 92 ? 2.339 15.867 -1.832 1.00 86.88 92 LEU A C 1
ATOM 767 O O . LEU A 1 92 ? 1.961 15.668 -2.984 1.00 86.88 92 LEU A O 1
ATOM 771 N N . GLY A 1 93 ? 3.136 16.899 -1.536 1.00 83.88 93 GLY A N 1
ATOM 772 C CA . GLY A 1 93 ? 3.483 17.945 -2.504 1.00 83.88 93 GLY A CA 1
ATOM 773 C C . GLY A 1 93 ? 2.256 18.634 -3.121 1.00 83.88 93 GLY A C 1
ATOM 774 O O . GLY A 1 93 ? 1.177 18.647 -2.531 1.00 83.88 93 GLY A O 1
ATOM 775 N N . ASP A 1 94 ? 2.432 19.184 -4.325 1.00 82.44 94 ASP A N 1
ATOM 776 C CA . ASP A 1 94 ? 1.421 20.032 -4.981 1.00 82.44 94 ASP A CA 1
ATOM 777 C C . ASP A 1 94 ? 0.512 19.283 -5.969 1.00 82.44 94 ASP A C 1
ATOM 779 O O . ASP A 1 94 ? -0.417 19.863 -6.533 1.00 82.44 94 ASP A O 1
ATOM 783 N N . TYR A 1 95 ? 0.782 18.002 -6.232 1.00 84.38 95 TYR A N 1
ATOM 784 C CA . TYR A 1 95 ? 0.012 17.252 -7.219 1.00 84.38 95 TYR A CA 1
ATOM 785 C C . TYR A 1 95 ? -1.325 16.796 -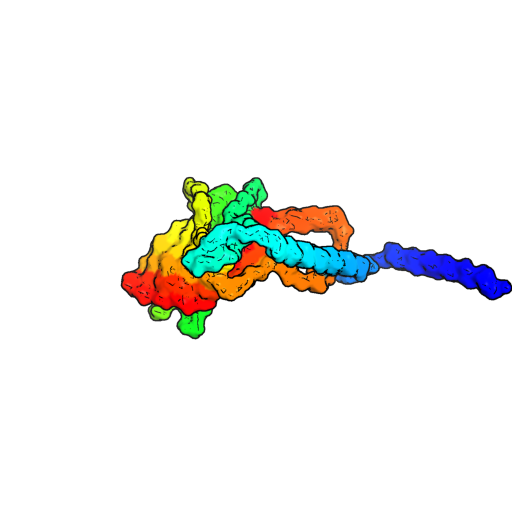6.631 1.00 84.38 95 TYR A C 1
ATOM 787 O O . TYR A 1 95 ? -1.391 16.206 -5.556 1.00 84.38 95 TYR A O 1
ATOM 795 N N . SER A 1 96 ? -2.417 17.065 -7.346 1.00 86.38 96 SER A N 1
ATOM 796 C CA . SER A 1 96 ? -3.774 16.904 -6.814 1.00 86.38 96 SER A CA 1
ATOM 797 C C . SER A 1 96 ? -4.181 15.453 -6.550 1.00 86.38 96 SER A C 1
ATOM 799 O O . SER A 1 96 ? -5.129 15.229 -5.802 1.00 86.38 96 SER A O 1
ATOM 801 N N . GLN A 1 97 ? -3.506 14.478 -7.169 1.00 86.38 97 GLN A N 1
ATOM 802 C CA . GLN A 1 97 ? -3.796 13.049 -6.990 1.00 86.38 97 GLN A CA 1
ATOM 803 C C . GLN A 1 97 ? -2.801 12.342 -6.065 1.00 86.38 97 GLN A C 1
ATOM 805 O O . GLN A 1 97 ? -2.927 11.130 -5.880 1.00 86.38 97 GLN A O 1
ATOM 810 N N . SER A 1 98 ? -1.864 13.081 -5.459 1.00 90.94 98 SER A N 1
ATOM 811 C CA . SER A 1 98 ? -0.914 12.503 -4.516 1.00 90.94 98 SER A CA 1
ATOM 812 C C . SER A 1 98 ? -1.625 11.758 -3.393 1.00 90.94 98 SER A C 1
ATOM 814 O O . SER A 1 98 ? -2.716 12.133 -2.946 1.00 90.94 98 SER A O 1
ATOM 816 N N . VAL A 1 99 ? -0.983 10.699 -2.922 1.00 93.38 99 VAL A N 1
ATOM 817 C CA . VAL A 1 99 ? -1.542 9.810 -1.912 1.00 93.38 99 VAL A CA 1
ATOM 818 C C . VAL A 1 99 ? -0.461 9.326 -0.966 1.00 93.38 99 VAL A C 1
ATOM 820 O O . VAL A 1 99 ? 0.689 9.142 -1.359 1.00 93.38 99 VAL A O 1
ATOM 823 N N . ASP A 1 100 ? -0.861 9.124 0.279 1.00 95.00 100 ASP A N 1
ATOM 824 C CA . ASP A 1 100 ? -0.114 8.395 1.294 1.00 95.00 100 ASP A CA 1
ATOM 825 C C . ASP A 1 100 ? -1.144 7.626 2.130 1.00 95.00 100 ASP A C 1
ATOM 827 O O . ASP A 1 100 ? -1.933 8.232 2.865 1.00 95.00 100 ASP A O 1
ATOM 831 N N . ALA A 1 101 ? -1.222 6.317 1.910 1.00 95.88 101 ALA A N 1
ATOM 832 C CA . ALA A 1 101 ? -2.312 5.468 2.359 1.00 95.88 101 ALA A CA 1
ATOM 833 C C . ALA A 1 101 ? -1.815 4.226 3.082 1.00 95.88 101 ALA A C 1
ATOM 835 O O . ALA A 1 101 ? -0.926 3.536 2.594 1.00 95.88 101 ALA A O 1
ATOM 836 N N . VAL A 1 102 ? -2.464 3.916 4.201 1.00 97.44 102 VAL A N 1
ATOM 837 C CA . VAL A 1 102 ? -2.272 2.674 4.950 1.00 97.44 102 VAL A CA 1
ATOM 838 C C . VAL A 1 102 ? -3.600 1.942 5.005 1.00 97.44 102 VAL A C 1
ATOM 840 O O . VAL A 1 102 ? -4.641 2.543 5.300 1.00 97.44 102 VAL A O 1
ATOM 843 N N . TYR A 1 103 ? -3.560 0.642 4.745 1.00 98.12 103 TYR A N 1
ATOM 844 C CA . TYR A 1 103 ? -4.746 -0.196 4.706 1.00 98.12 103 TYR A CA 1
ATOM 845 C C . TYR A 1 103 ? -4.508 -1.540 5.387 1.00 98.12 103 TYR A C 1
ATOM 847 O O . TYR A 1 103 ? -3.408 -2.089 5.372 1.00 98.12 103 TYR A O 1
ATOM 855 N N . PHE A 1 104 ? -5.566 -2.057 6.002 1.00 98.56 104 PHE A N 1
ATOM 856 C CA . PHE A 1 104 ? -5.615 -3.335 6.692 1.00 98.56 104 PHE A CA 1
ATOM 857 C C . PHE A 1 104 ? -6.831 -4.124 6.214 1.00 98.56 104 PHE A C 1
ATOM 859 O O . PHE A 1 104 ? -7.944 -3.594 6.170 1.00 98.56 104 PHE A O 1
ATOM 866 N N . ASN A 1 105 ? -6.630 -5.404 5.917 1.00 98.12 105 ASN A N 1
ATOM 867 C CA . ASN A 1 105 ? -7.685 -6.332 5.530 1.00 98.12 105 ASN A CA 1
ATOM 868 C C . ASN A 1 105 ? -7.456 -7.694 6.180 1.00 98.12 105 ASN A C 1
ATOM 870 O O . ASN A 1 105 ? -6.534 -8.426 5.815 1.00 98.12 105 ASN A O 1
ATOM 874 N N . GLY A 1 106 ? -8.301 -8.023 7.152 1.00 97.75 106 GLY A N 1
ATOM 875 C CA . GLY A 1 106 ? -8.248 -9.274 7.891 1.00 97.75 106 GLY A CA 1
ATOM 876 C C . GLY A 1 106 ? -9.590 -9.982 7.924 1.00 97.75 106 GLY A C 1
ATOM 877 O O . GLY A 1 106 ? -10.653 -9.362 7.950 1.00 97.75 106 GLY A O 1
ATOM 878 N N . THR A 1 107 ? -9.540 -11.309 7.924 1.00 97.19 107 THR A N 1
ATOM 879 C CA . THR A 1 107 ? -10.712 -12.175 8.078 1.00 97.19 107 THR A CA 1
ATOM 880 C C . THR A 1 107 ? -10.297 -13.469 8.768 1.00 97.19 107 THR A C 1
ATOM 882 O O . THR A 1 107 ? -9.292 -14.083 8.407 1.00 97.19 107 THR A O 1
ATOM 885 N N . ALA A 1 108 ? -11.081 -13.900 9.751 1.00 95.00 108 ALA A N 1
ATOM 886 C CA . ALA A 1 108 ? -10.946 -15.193 10.407 1.00 95.00 108 ALA A CA 1
ATOM 887 C C . ALA A 1 108 ? -11.960 -16.214 9.875 1.00 95.00 108 ALA A C 1
ATOM 889 O O . ALA A 1 108 ? -12.963 -15.886 9.239 1.00 95.00 108 ALA A O 1
ATOM 890 N N . LYS A 1 109 ? -11.688 -17.493 10.155 1.00 90.69 109 LYS A N 1
ATOM 891 C CA . LYS A 1 109 ? -12.514 -18.628 9.709 1.00 90.69 109 LYS A CA 1
ATOM 892 C C . LYS A 1 109 ? -13.937 -18.611 10.272 1.00 90.69 109 LYS A C 1
ATOM 894 O O . LYS A 1 109 ? -14.826 -19.194 9.665 1.00 90.69 109 LYS A O 1
ATOM 899 N N . ASP A 1 110 ? -14.135 -17.982 11.424 1.00 90.62 110 ASP A N 1
ATOM 900 C CA . ASP A 1 110 ? -15.429 -17.838 12.092 1.00 90.62 110 ASP A CA 1
ATOM 901 C C . ASP A 1 110 ? -16.266 -16.669 11.541 1.00 90.62 110 ASP A C 1
ATOM 903 O O . ASP A 1 110 ? -17.390 -16.452 11.984 1.00 90.62 110 ASP A O 1
ATOM 907 N N . GLY A 1 111 ? -15.756 -15.948 10.536 1.00 91.56 111 GLY A N 1
ATOM 908 C CA . GLY A 1 111 ? -16.464 -14.854 9.875 1.00 91.56 111 GLY A CA 1
ATOM 909 C C . GLY A 1 111 ? -16.230 -13.484 10.507 1.00 91.56 111 GLY A C 1
ATOM 910 O O . GLY A 1 111 ? -16.812 -12.506 10.037 1.00 91.56 111 GLY A O 1
ATOM 911 N N . VAL A 1 112 ? -15.368 -13.385 11.526 1.00 96.31 112 VAL A N 1
ATOM 912 C CA . VAL A 1 112 ? -14.851 -12.097 12.006 1.00 96.31 112 VAL A CA 1
ATOM 913 C C . VAL A 1 112 ? -14.028 -11.448 10.896 1.00 96.31 112 VAL A C 1
ATOM 915 O O . VAL A 1 112 ? -13.196 -12.108 10.274 1.00 96.31 112 VAL A O 1
ATOM 918 N N . ALA A 1 113 ? -14.244 -10.160 10.643 1.00 97.88 113 ALA A N 1
ATOM 919 C CA . ALA A 1 113 ? -13.530 -9.427 9.604 1.00 97.88 113 ALA A CA 1
ATOM 920 C C . ALA A 1 113 ? -13.294 -7.967 9.992 1.00 97.88 113 ALA A C 1
ATOM 922 O O . ALA A 1 113 ? -14.115 -7.344 10.670 1.00 97.88 113 ALA A O 1
ATOM 923 N N . LEU A 1 114 ? -12.181 -7.414 9.516 1.00 98.31 114 LEU A N 1
ATOM 924 C CA . LEU A 1 114 ? -11.866 -5.995 9.606 1.00 98.31 114 LEU A CA 1
ATOM 925 C C . LEU A 1 114 ? -11.295 -5.528 8.278 1.00 98.31 114 LEU A C 1
ATOM 927 O O . LEU A 1 114 ? -10.335 -6.108 7.773 1.00 98.31 114 LEU A O 1
ATOM 931 N N . VAL A 1 115 ? -11.852 -4.440 7.760 1.00 98.25 115 VAL A N 1
ATOM 932 C CA . VAL A 1 115 ? -11.279 -3.711 6.632 1.00 98.25 115 VAL A CA 1
ATOM 933 C C . VAL A 1 115 ? -11.172 -2.251 7.031 1.00 98.25 115 VAL A C 1
ATOM 935 O O . VAL A 1 115 ? -12.176 -1.639 7.383 1.00 98.25 115 VAL A O 1
ATOM 938 N N . CYS A 1 116 ? -9.970 -1.691 7.004 1.00 98.06 116 CYS A N 1
ATOM 939 C CA . CYS A 1 116 ? -9.723 -0.319 7.425 1.00 98.06 116 CYS A CA 1
ATOM 940 C C . CYS A 1 116 ? -8.716 0.340 6.494 1.00 98.06 116 CYS A C 1
ATOM 942 O O . CYS A 1 116 ? -7.635 -0.200 6.289 1.00 98.06 116 CYS A O 1
ATOM 944 N N . GLY A 1 117 ? -9.043 1.522 5.984 1.00 97.44 117 GLY A N 1
ATOM 945 C CA . GLY A 1 117 ? -8.143 2.320 5.160 1.00 97.44 117 GLY A CA 1
ATOM 946 C C . GLY A 1 117 ? -8.105 3.761 5.637 1.00 97.44 117 GLY A C 1
ATOM 947 O O . GLY A 1 117 ? -9.137 4.313 6.016 1.00 97.44 117 GLY A O 1
ATOM 948 N N . VAL A 1 118 ? -6.920 4.365 5.611 1.00 96.62 118 VAL A N 1
ATOM 949 C CA . VAL A 1 118 ? -6.724 5.806 5.804 1.00 96.62 118 VAL A CA 1
ATOM 950 C C . VAL A 1 118 ? -5.747 6.289 4.737 1.00 96.62 118 VAL A C 1
ATOM 952 O O . VAL A 1 118 ? -4.567 5.950 4.776 1.00 96.62 118 VAL A O 1
ATOM 955 N N . ALA A 1 119 ? -6.239 7.087 3.793 1.00 95.19 119 ALA A N 1
ATOM 956 C CA . ALA A 1 119 ? -5.479 7.642 2.681 1.00 95.19 119 ALA A CA 1
ATOM 957 C C . ALA A 1 119 ? -5.462 9.167 2.748 1.00 95.19 119 ALA A C 1
ATOM 959 O O . ALA A 1 119 ? -6.462 9.840 2.500 1.00 95.19 119 ALA A O 1
ATOM 960 N N . ARG A 1 120 ? -4.300 9.736 3.051 1.00 93.69 120 ARG A N 1
ATOM 961 C CA . ARG A 1 120 ? -4.110 11.185 3.066 1.00 93.69 120 ARG A CA 1
ATOM 962 C C . ARG A 1 120 ? -4.105 11.737 1.645 1.00 93.69 120 ARG A C 1
ATOM 964 O O . ARG A 1 120 ? -3.453 11.189 0.756 1.00 93.69 120 ARG A O 1
ATOM 971 N N . ARG A 1 121 ? -4.797 12.862 1.461 1.00 92.25 121 ARG A N 1
ATOM 972 C CA . ARG A 1 121 ? -4.949 13.585 0.195 1.00 92.25 121 ARG A CA 1
ATOM 973 C C . ARG A 1 121 ? -4.538 15.055 0.346 1.00 92.25 121 ARG A C 1
ATOM 975 O O . ARG A 1 121 ? -4.528 15.586 1.461 1.00 92.25 121 ARG A O 1
ATOM 982 N N . PRO A 1 122 ? -4.190 15.738 -0.759 1.00 90.06 122 PRO A N 1
ATOM 983 C CA . PRO A 1 122 ? -3.937 17.173 -0.742 1.00 90.06 122 PRO A CA 1
ATOM 984 C C . PRO A 1 122 ? -5.111 17.967 -0.155 1.00 90.06 122 PRO A C 1
ATOM 986 O O . PRO A 1 122 ? -6.247 17.495 -0.111 1.00 90.06 122 PRO A O 1
ATOM 989 N N . GLN A 1 123 ? -4.840 19.210 0.254 1.00 87.12 123 GLN A N 1
ATOM 990 C CA . GLN A 1 123 ? -5.852 20.144 0.774 1.00 87.12 123 GLN A CA 1
ATOM 991 C C . GLN A 1 123 ? -6.534 19.669 2.071 1.00 87.12 123 GLN A C 1
ATOM 993 O O . GLN A 1 123 ? -7.706 19.966 2.297 1.00 87.12 123 GLN A O 1
ATOM 998 N N . PHE A 1 124 ? -5.788 18.977 2.941 1.00 86.88 124 PHE A N 1
ATOM 999 C CA . PHE A 1 124 ? -6.259 18.525 4.258 1.00 86.88 124 PHE A CA 1
ATOM 1000 C C . PHE A 1 124 ? -7.468 17.583 4.183 1.00 86.88 124 PHE A C 1
ATOM 1002 O O . PHE A 1 124 ? -8.333 17.601 5.055 1.00 86.88 124 PHE A O 1
ATOM 1009 N N . TYR A 1 125 ? -7.548 16.761 3.138 1.00 90.44 125 TYR A N 1
ATOM 1010 C CA . TYR A 1 125 ? -8.533 15.688 3.059 1.00 90.44 125 TYR A CA 1
ATOM 1011 C C . TYR A 1 125 ? -7.893 14.342 3.380 1.00 90.44 125 TYR A C 1
ATOM 1013 O O . TYR A 1 125 ? -6.705 14.116 3.149 1.00 90.44 125 TYR A O 1
ATOM 1021 N N . CYS A 1 126 ? -8.710 13.433 3.887 1.00 92.69 126 CYS A N 1
ATOM 1022 C CA . CYS A 1 126 ? -8.364 12.039 4.062 1.00 92.69 126 CYS A CA 1
ATOM 1023 C C . CYS A 1 126 ? -9.526 11.185 3.563 1.00 92.69 126 CYS A C 1
ATOM 1025 O O . CYS A 1 126 ? -10.665 11.447 3.941 1.00 92.69 126 CYS A O 1
ATOM 1027 N N . ASP A 1 127 ? -9.246 10.182 2.740 1.00 94.62 127 ASP A N 1
ATOM 1028 C CA . ASP A 1 127 ? -10.216 9.134 2.456 1.00 94.62 127 ASP A CA 1
ATOM 1029 C C . ASP A 1 127 ? -10.049 8.054 3.524 1.00 94.62 127 ASP A C 1
ATOM 1031 O O . ASP A 1 127 ? -9.001 7.411 3.597 1.00 94.62 127 ASP A O 1
ATOM 1035 N N . ALA A 1 128 ? -11.046 7.876 4.381 1.00 96.06 128 ALA A N 1
ATOM 1036 C CA . ALA A 1 128 ? -10.988 6.912 5.463 1.00 96.06 128 ALA A CA 1
ATOM 1037 C C . ALA A 1 128 ? -12.288 6.129 5.597 1.00 96.06 128 ALA A C 1
ATOM 1039 O O . ALA A 1 128 ? -13.382 6.652 5.394 1.00 96.06 128 ALA A O 1
ATOM 1040 N N . PHE A 1 129 ? -12.153 4.855 5.940 1.00 97.19 129 PHE A N 1
ATOM 1041 C CA . PHE A 1 129 ? -13.284 3.966 6.146 1.00 97.19 129 PHE A CA 1
ATOM 1042 C C . PHE A 1 129 ? -12.906 2.815 7.064 1.00 97.19 129 PHE A C 1
ATOM 1044 O O . PHE A 1 129 ? -11.746 2.396 7.122 1.00 97.19 129 PHE A O 1
ATOM 1051 N N . MET A 1 130 ? -13.913 2.270 7.738 1.00 98.00 130 MET A N 1
ATOM 1052 C CA . MET A 1 130 ? -13.767 1.056 8.523 1.00 98.00 130 MET A CA 1
ATOM 1053 C C . MET A 1 130 ? -15.020 0.185 8.416 1.00 98.00 130 MET A C 1
ATOM 1055 O O . MET A 1 130 ? -16.144 0.659 8.580 1.00 98.00 130 MET A O 1
ATOM 1059 N N . TYR A 1 131 ? -14.798 -1.101 8.167 1.00 98.19 131 TYR A N 1
ATOM 1060 C CA . TYR A 1 131 ? -15.784 -2.171 8.203 1.00 98.19 131 TYR A CA 1
ATOM 1061 C C . TYR A 1 131 ? -15.376 -3.151 9.300 1.00 98.19 131 TYR A C 1
ATOM 1063 O O . TYR A 1 131 ? -14.232 -3.610 9.313 1.00 98.19 131 TYR A O 1
ATOM 1071 N N . VAL A 1 132 ? -16.300 -3.491 10.196 1.00 98.19 132 VAL A N 1
ATOM 1072 C CA . VAL A 1 132 ? -16.054 -4.430 11.297 1.00 98.19 132 VAL A CA 1
ATOM 1073 C C . VAL A 1 132 ? -17.169 -5.459 11.349 1.00 98.19 132 VAL A C 1
ATOM 1075 O O . VAL A 1 132 ? -18.348 -5.121 11.410 1.00 98.19 132 VAL A O 1
ATOM 1078 N N . LYS A 1 133 ? -16.796 -6.734 11.357 1.00 97.75 133 LYS A N 1
ATOM 1079 C CA . LYS A 1 133 ? -17.692 -7.857 11.615 1.00 97.75 133 LYS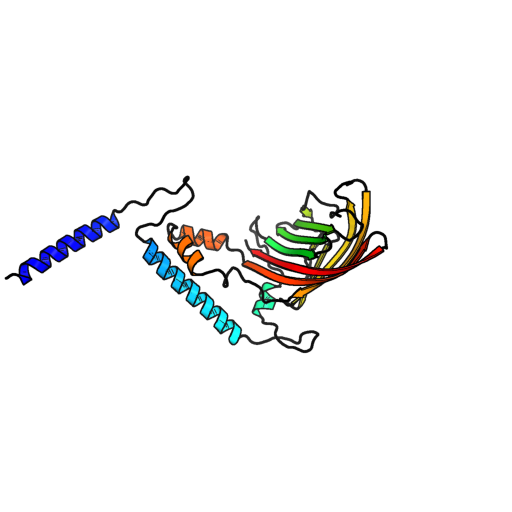 A CA 1
ATOM 1080 C C . LYS A 1 133 ? -17.151 -8.636 12.803 1.00 97.75 133 LYS A C 1
ATOM 1082 O O . LYS A 1 133 ? -16.027 -9.128 12.750 1.00 97.75 133 LYS A O 1
ATOM 1087 N N . VAL A 1 134 ? -17.961 -8.770 13.848 1.00 96.56 134 VAL A N 1
ATOM 1088 C CA . VAL A 1 134 ? -17.669 -9.609 15.018 1.00 96.56 134 VAL A CA 1
ATOM 1089 C C . VAL A 1 134 ? -18.780 -10.636 15.230 1.00 96.56 134 VAL A C 1
ATOM 1091 O O . VAL A 1 134 ? -19.884 -10.504 14.697 1.00 96.56 134 VAL A O 1
ATOM 1094 N N . ASN A 1 135 ? -18.492 -11.684 16.000 1.00 93.44 135 ASN A N 1
ATOM 1095 C CA . ASN A 1 135 ? -19.445 -12.763 16.253 1.00 93.44 135 ASN A CA 1
ATOM 1096 C C . ASN A 1 135 ? -20.692 -12.257 16.994 1.00 93.44 135 ASN A C 1
ATOM 1098 O O . ASN A 1 135 ? -20.598 -11.694 18.085 1.00 93.44 135 ASN A O 1
ATOM 1102 N N . GLY A 1 136 ? -21.866 -12.514 16.417 1.00 91.06 136 GLY A N 1
ATOM 1103 C CA . GLY A 1 136 ?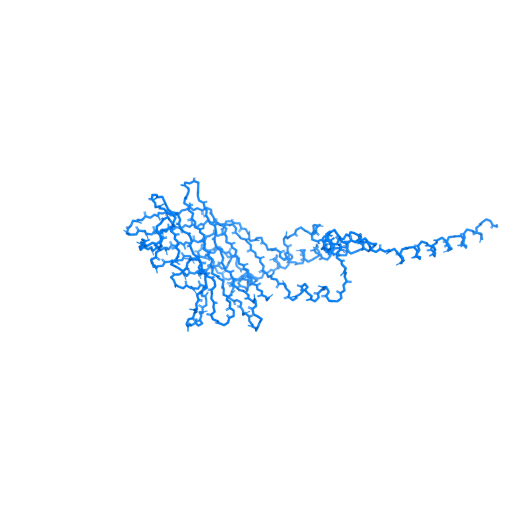 -23.164 -12.115 16.971 1.00 91.06 136 GLY A CA 1
ATOM 1104 C C . GLY A 1 136 ? -23.645 -10.718 16.570 1.00 91.06 136 GLY A C 1
ATOM 1105 O O . GLY A 1 136 ? -24.819 -10.434 16.768 1.00 91.06 136 GLY A O 1
ATOM 1106 N N . GLU A 1 137 ? -22.797 -9.892 15.954 1.00 92.38 137 GLU A N 1
ATOM 1107 C CA . GLU A 1 137 ? -23.185 -8.582 15.417 1.00 92.38 137 GLU A CA 1
ATOM 1108 C C . GLU A 1 137 ? -23.342 -8.647 13.899 1.00 92.38 137 GLU A C 1
ATOM 1110 O O . GLU A 1 137 ? -22.693 -9.457 13.236 1.00 92.38 137 GLU A O 1
ATOM 1115 N N . ASP A 1 138 ? -24.186 -7.799 13.314 1.00 94.44 138 ASP A N 1
ATOM 1116 C CA . ASP A 1 138 ? -24.183 -7.561 11.865 1.00 94.44 138 ASP A CA 1
ATOM 1117 C C . ASP A 1 138 ? -22.948 -6.727 11.442 1.00 94.44 138 ASP A C 1
ATOM 1119 O O . ASP A 1 138 ? -22.149 -6.318 12.282 1.00 94.44 138 ASP A O 1
ATOM 1123 N N . LEU A 1 139 ? -22.719 -6.524 10.141 1.00 97.44 139 LEU A N 1
ATOM 1124 C CA . LEU A 1 139 ? -21.595 -5.718 9.661 1.00 97.44 139 LEU A CA 1
ATOM 1125 C C . LEU A 1 139 ? -21.748 -4.257 10.104 1.00 97.44 139 LEU A C 1
ATOM 1127 O O . LEU A 1 139 ? -22.727 -3.595 9.753 1.00 97.44 139 LEU A O 1
ATOM 1131 N N . LEU A 1 140 ? -20.741 -3.760 10.813 1.00 98.19 140 LEU A N 1
ATOM 1132 C CA . LEU A 1 140 ? -20.634 -2.389 11.289 1.00 98.19 140 LEU A CA 1
ATOM 1133 C C . LEU A 1 140 ? -19.805 -1.554 10.313 1.00 98.19 140 LEU A C 1
ATOM 1135 O O . LEU A 1 140 ? -18.774 -2.004 9.808 1.00 98.19 140 LEU A O 1
ATOM 1139 N N . LEU A 1 141 ? -20.259 -0.331 10.064 1.00 97.88 141 LEU A N 1
ATOM 1140 C CA . LEU A 1 141 ? -19.671 0.631 9.137 1.00 97.88 141 LEU A CA 1
ATOM 1141 C C . LEU A 1 141 ? -19.297 1.909 9.888 1.00 97.88 141 LEU A C 1
ATOM 1143 O O . LEU A 1 141 ? -20.065 2.363 10.740 1.00 97.88 141 LEU A O 1
ATOM 1147 N N . SER A 1 142 ? -18.164 2.525 9.548 1.00 96.50 142 SER A N 1
ATOM 1148 C CA . SER A 1 142 ? -17.869 3.879 10.022 1.00 96.50 142 SER A CA 1
ATOM 1149 C C . SER A 1 142 ? -18.977 4.861 9.588 1.00 96.50 142 SER A C 1
ATOM 1151 O O . SER A 1 142 ? -19.586 4.663 8.526 1.00 96.50 142 SER A O 1
ATOM 1153 N N . PRO A 1 143 ? -19.277 5.902 10.388 1.00 94.62 143 PRO A N 1
ATOM 1154 C CA . PRO A 1 143 ? -20.397 6.814 10.140 1.00 94.62 143 PRO A CA 1
ATOM 1155 C C . PRO A 1 143 ? -20.414 7.432 8.745 1.00 94.62 143 PRO A C 1
ATOM 1157 O O . PRO A 1 143 ? -21.485 7.576 8.151 1.00 94.62 143 PRO A O 1
ATOM 1160 N N . GLU A 1 144 ? -19.234 7.751 8.220 1.00 92.19 144 GLU A N 1
ATOM 1161 C CA . GLU A 1 144 ? -19.036 8.521 6.995 1.00 92.19 144 GLU A CA 1
ATOM 1162 C C . GLU A 1 144 ? -19.426 7.733 5.737 1.00 92.19 144 GLU A C 1
ATOM 1164 O O . GLU A 1 144 ? -19.932 8.310 4.777 1.00 92.19 144 GLU A O 1
ATOM 1169 N N . LEU A 1 145 ? -19.313 6.397 5.765 1.00 94.12 145 LEU A N 1
ATOM 1170 C CA . LEU A 1 145 ? -19.643 5.547 4.618 1.00 94.12 145 LEU A CA 1
ATOM 1171 C C . LEU A 1 145 ? -21.072 5.815 4.097 1.00 94.12 145 LEU A C 1
ATOM 1173 O O . LEU A 1 145 ? -21.996 5.928 4.889 1.00 94.12 145 LEU A O 1
ATOM 1177 N N . PRO A 1 146 ? -21.332 5.859 2.783 1.00 91.81 146 PRO A N 1
ATOM 1178 C CA . PRO A 1 146 ? -20.419 5.508 1.703 1.00 91.81 146 PRO A CA 1
ATOM 1179 C C . PRO A 1 146 ? -19.432 6.623 1.326 1.00 91.81 146 PRO A C 1
ATOM 1181 O O . PRO A 1 146 ? -18.556 6.364 0.506 1.00 91.81 146 PRO A O 1
ATOM 1184 N N . ASP A 1 147 ? -19.552 7.829 1.889 1.00 91.94 147 ASP A N 1
ATOM 1185 C CA . ASP A 1 147 ? -18.601 8.909 1.632 1.00 91.94 147 ASP A CA 1
ATOM 1186 C C . ASP A 1 147 ? -17.349 8.699 2.490 1.00 91.94 147 ASP A C 1
ATOM 1188 O O . ASP A 1 147 ? -17.380 8.761 3.714 1.00 91.94 147 ASP A O 1
ATOM 1192 N N . THR A 1 148 ? -16.223 8.388 1.860 1.00 93.88 148 THR A N 1
ATOM 1193 C CA . THR A 1 148 ? -14.971 8.166 2.590 1.00 93.88 148 THR A CA 1
ATOM 1194 C C . THR A 1 148 ? -14.241 9.470 2.890 1.00 93.88 148 THR A C 1
ATOM 1196 O O . THR A 1 148 ? -13.235 9.449 3.593 1.00 93.88 148 THR A O 1
ATOM 1199 N N . ARG A 1 149 ? -14.680 10.607 2.337 1.00 93.88 149 ARG A N 1
ATOM 1200 C CA . ARG A 1 149 ? -13.897 11.843 2.332 1.00 93.88 149 ARG A CA 1
ATOM 1201 C C . ARG A 1 149 ? -14.114 12.659 3.604 1.00 93.88 149 ARG A C 1
ATOM 1203 O O . ARG A 1 149 ? -15.122 13.333 3.782 1.00 93.88 149 ARG A O 1
ATOM 1210 N N . ILE A 1 150 ? -13.088 12.706 4.446 1.00 92.00 150 ILE A N 1
ATOM 1211 C CA . ILE A 1 150 ? -13.083 13.431 5.718 1.00 92.00 150 ILE A CA 1
ATOM 1212 C C . ILE A 1 150 ? -12.137 14.628 5.626 1.00 92.00 150 ILE A C 1
ATOM 1214 O O . ILE A 1 150 ? -10.960 14.494 5.281 1.00 92.00 150 ILE A O 1
ATOM 1218 N N . LYS A 1 151 ? -12.634 15.824 5.955 1.00 89.44 151 LYS A N 1
ATOM 1219 C CA . LYS A 1 151 ? -11.795 17.023 6.068 1.00 89.44 151 LYS A CA 1
ATOM 1220 C C . LYS A 1 151 ? -11.076 17.030 7.416 1.00 89.44 151 LYS A C 1
ATOM 1222 O O . LYS A 1 151 ? -11.707 16.960 8.467 1.00 89.44 151 LYS A O 1
ATOM 1227 N N . GLN A 1 152 ? -9.757 17.144 7.386 1.00 81.94 152 GLN A N 1
ATOM 1228 C CA . GLN A 1 152 ? -8.917 17.268 8.569 1.00 81.94 152 GLN A CA 1
ATOM 1229 C C . GLN A 1 152 ? -8.813 18.739 8.991 1.00 81.94 152 GLN A C 1
ATOM 1231 O O . GLN A 1 152 ? -8.691 19.638 8.159 1.00 81.94 152 GLN A O 1
ATOM 1236 N N . THR A 1 153 ? -8.861 18.988 10.298 1.00 73.94 153 THR A N 1
ATOM 1237 C CA . THR A 1 153 ? -8.715 20.330 10.886 1.00 73.94 153 THR A CA 1
ATOM 1238 C C . THR A 1 153 ? -7.274 20.656 11.268 1.00 73.94 153 THR A C 1
ATOM 1240 O O . THR A 1 153 ? -6.917 21.828 11.349 1.00 73.94 153 THR A O 1
ATOM 1243 N N . THR A 1 154 ? -6.434 19.639 11.476 1.00 70.50 154 THR A N 1
ATOM 1244 C CA . THR A 1 154 ? -5.033 19.784 11.881 1.00 70.50 154 THR A CA 1
ATOM 1245 C C . THR A 1 154 ? -4.117 18.882 11.060 1.00 70.50 154 THR A C 1
ATOM 1247 O O . THR A 1 154 ? -4.509 17.797 10.622 1.00 70.50 154 THR A O 1
ATOM 1250 N N . LEU A 1 155 ? -2.871 19.329 10.866 1.00 66.31 155 LEU A N 1
ATOM 1251 C CA . LEU A 1 155 ? -1.794 18.462 10.392 1.00 66.31 155 LEU A CA 1
ATOM 1252 C C . LEU A 1 155 ? -1.508 17.430 11.475 1.00 66.31 155 LEU A C 1
ATOM 1254 O O . LEU A 1 155 ? -1.280 17.775 12.631 1.00 66.31 155 LEU A O 1
ATOM 1258 N N . GLN A 1 156 ? -1.539 16.158 11.104 1.00 62.28 156 GLN A N 1
ATOM 1259 C CA . GLN A 1 156 ? -1.242 15.083 12.035 1.00 62.28 156 GLN A CA 1
ATOM 1260 C C . GLN A 1 156 ? 0.240 14.751 11.958 1.00 62.28 156 GLN A C 1
ATOM 1262 O O . GLN A 1 156 ? 0.726 14.330 10.906 1.00 62.28 156 GLN A O 1
ATOM 1267 N N . GLU A 1 157 ? 0.945 14.866 13.076 1.00 60.59 157 GLU A N 1
ATOM 1268 C CA . GLU A 1 157 ? 2.301 14.341 13.236 1.00 60.59 157 GLU A CA 1
ATOM 1269 C C . GLU A 1 157 ? 2.231 12.833 13.513 1.00 60.59 157 GLU A C 1
ATOM 1271 O O . GLU A 1 157 ? 1.363 12.380 14.253 1.00 60.59 157 GLU A O 1
ATOM 1276 N N . GLY A 1 158 ? 3.061 12.024 12.846 1.00 63.19 158 GLY A N 1
ATOM 1277 C CA . GLY A 1 158 ? 3.260 10.591 13.151 1.00 63.19 158 GLY A CA 1
ATOM 1278 C C . GLY A 1 158 ? 2.111 9.600 12.859 1.00 63.19 158 GLY A C 1
ATOM 1279 O O . GLY A 1 158 ? 2.370 8.527 12.333 1.00 63.19 158 GLY A O 1
ATOM 1280 N N . HIS A 1 159 ? 0.841 9.950 13.099 1.00 80.88 159 HIS A N 1
ATOM 1281 C CA . HIS A 1 159 ? -0.317 9.029 13.055 1.00 80.88 159 HIS A CA 1
ATOM 1282 C C . HIS A 1 159 ? -1.245 9.197 11.842 1.00 80.88 159 HIS A C 1
ATOM 1284 O O . HIS A 1 159 ? -1.599 10.318 11.481 1.00 80.88 159 HIS A O 1
ATOM 1290 N N . TYR A 1 160 ? -1.715 8.109 11.241 1.00 90.50 160 TYR A N 1
ATOM 1291 C CA . TYR A 1 160 ? -2.753 8.147 10.207 1.00 90.50 160 TYR A CA 1
ATOM 1292 C C . TYR A 1 160 ? -4.124 8.164 10.883 1.00 90.50 160 TYR A C 1
ATOM 1294 O O . TYR A 1 160 ? -4.646 7.122 11.269 1.00 90.50 160 TYR A O 1
ATOM 1302 N N . LYS A 1 161 ? -4.701 9.353 11.069 1.00 91.19 161 LYS A N 1
ATOM 1303 C CA . LYS A 1 161 ? -5.961 9.537 11.792 1.00 91.19 161 LYS A CA 1
ATOM 1304 C C . LYS A 1 161 ? -7.011 10.249 10.935 1.00 91.19 161 LYS A C 1
ATOM 1306 O O . LYS A 1 161 ? -6.737 11.220 10.228 1.00 91.19 161 LYS A O 1
ATOM 1311 N N . ALA A 1 162 ? -8.250 9.792 11.008 1.00 91.94 162 ALA A N 1
ATOM 1312 C CA . ALA A 1 162 ? -9.383 10.424 10.338 1.00 91.94 162 ALA A CA 1
ATOM 1313 C C . ALA A 1 162 ? -10.675 10.016 11.050 1.00 91.94 162 ALA A C 1
ATOM 1315 O O . ALA A 1 162 ? -10.893 8.832 11.296 1.00 91.94 162 ALA A O 1
ATOM 1316 N N . GLY A 1 163 ? -11.493 11.001 11.433 1.00 89.44 163 GLY A N 1
ATOM 1317 C CA . GLY A 1 163 ? -12.629 10.761 12.325 1.00 89.44 163 GLY A CA 1
ATOM 1318 C C . GLY A 1 163 ? -12.181 10.055 13.612 1.00 89.44 163 GLY A C 1
ATOM 1319 O O . GLY A 1 163 ? -11.227 10.484 14.270 1.00 89.44 163 GLY A O 1
ATOM 1320 N N . SER A 1 164 ? -12.842 8.941 13.922 1.00 94.38 164 SER A N 1
ATOM 1321 C CA . SER A 1 164 ? -12.535 8.072 15.064 1.00 94.38 164 SER A CA 1
ATOM 1322 C C . SER A 1 164 ? -11.447 7.023 14.798 1.00 94.38 164 SER A C 1
ATOM 1324 O O . SER A 1 164 ? -11.059 6.327 15.732 1.00 94.38 164 SER A O 1
ATOM 1326 N N . ILE A 1 165 ? -10.937 6.904 13.566 1.00 95.81 165 ILE A N 1
ATOM 1327 C CA . ILE A 1 165 ? -9.907 5.926 13.177 1.00 95.81 165 ILE A CA 1
ATOM 1328 C C . ILE A 1 165 ? -8.515 6.492 13.475 1.00 95.81 165 ILE A C 1
ATOM 1330 O O . ILE A 1 165 ? -8.219 7.631 13.109 1.00 95.81 165 ILE A O 1
ATOM 1334 N N . CYS A 1 166 ? -7.635 5.690 14.078 1.00 95.62 166 CYS A N 1
ATOM 1335 C CA . CYS A 1 166 ? -6.224 6.021 14.269 1.00 95.62 166 CYS A CA 1
ATOM 1336 C C . CYS A 1 166 ? -5.329 4.805 13.984 1.00 95.62 166 CYS A C 1
ATOM 1338 O O . CYS A 1 166 ? -5.424 3.777 14.653 1.00 95.62 166 CYS A O 1
ATOM 1340 N N . LEU A 1 167 ? -4.433 4.938 13.005 1.00 96.56 167 LEU A N 1
ATOM 1341 C CA . LEU A 1 167 ? -3.425 3.939 12.655 1.00 96.56 167 LEU A CA 1
ATOM 1342 C C . LEU A 1 167 ? -2.042 4.499 12.981 1.00 96.56 167 LEU A C 1
ATOM 1344 O O . LEU A 1 167 ? -1.681 5.602 12.561 1.00 96.56 167 LEU A O 1
ATOM 1348 N N . THR A 1 168 ? -1.266 3.752 13.756 1.00 95.31 168 THR A N 1
ATOM 1349 C CA . THR A 1 168 ? 0.043 4.193 14.244 1.00 95.31 168 THR A CA 1
ATOM 1350 C C . THR A 1 168 ? 1.085 3.127 13.985 1.00 95.31 168 THR A C 1
ATOM 1352 O O . THR A 1 168 ? 0.946 2.004 14.464 1.00 95.31 168 THR A O 1
ATOM 1355 N N . ASN A 1 169 ? 2.151 3.495 13.284 1.00 93.81 169 ASN A N 1
ATOM 1356 C CA . ASN A 1 169 ? 3.340 2.665 13.211 1.00 93.81 169 ASN A CA 1
ATOM 1357 C C . ASN A 1 169 ? 4.008 2.624 14.594 1.00 93.81 169 ASN A C 1
ATOM 1359 O O . ASN A 1 169 ? 4.347 3.674 15.141 1.00 93.81 169 ASN A O 1
ATOM 1363 N N . LEU A 1 170 ? 4.166 1.429 15.163 1.00 92.44 170 LEU A N 1
ATOM 1364 C CA . LEU A 1 170 ? 4.886 1.228 16.423 1.00 92.44 170 LEU A CA 1
ATOM 1365 C C . LEU A 1 170 ? 6.340 0.842 16.151 1.00 92.44 170 LEU A C 1
ATOM 1367 O O . LEU A 1 170 ? 7.254 1.383 16.767 1.00 92.44 170 LEU A O 1
ATOM 1371 N N . ILE A 1 171 ? 6.535 -0.109 15.236 1.00 90.94 171 ILE A N 1
ATOM 1372 C CA . ILE A 1 171 ? 7.840 -0.616 14.823 1.00 90.94 171 ILE A CA 1
ATOM 1373 C C . ILE A 1 171 ? 7.789 -0.812 13.299 1.00 90.94 171 ILE A C 1
ATOM 1375 O O . ILE A 1 171 ? 7.006 -1.655 12.841 1.00 90.94 171 ILE A O 1
ATOM 1379 N N . PRO A 1 172 ? 8.610 -0.082 12.514 1.00 91.38 172 PRO A N 1
ATOM 1380 C CA . PRO A 1 172 ? 8.629 -0.175 11.054 1.00 91.38 172 PRO A CA 1
ATOM 1381 C C . PRO A 1 172 ? 8.690 -1.619 10.553 1.00 91.38 172 PRO A C 1
ATOM 1383 O O . PRO A 1 172 ? 9.497 -2.405 11.044 1.00 91.38 172 PRO A O 1
ATOM 1386 N N . MET A 1 173 ? 7.827 -1.976 9.593 1.00 91.69 173 MET A N 1
ATOM 1387 C CA . MET A 1 173 ? 7.707 -3.316 8.996 1.00 91.69 173 MET A CA 1
ATOM 1388 C C . MET A 1 173 ? 7.400 -4.456 9.982 1.00 91.69 173 MET A C 1
ATOM 1390 O O . MET A 1 173 ? 7.498 -5.631 9.614 1.00 91.69 173 MET A O 1
ATOM 1394 N N . ARG A 1 174 ? 7.036 -4.152 11.235 1.00 92.38 174 ARG A N 1
ATOM 1395 C CA . ARG A 1 174 ? 6.805 -5.158 12.285 1.00 92.38 174 ARG A CA 1
ATOM 1396 C C . ARG A 1 174 ? 5.472 -4.983 12.985 1.00 92.38 174 ARG A C 1
ATOM 1398 O O . ARG A 1 174 ? 4.701 -5.934 13.021 1.00 92.38 174 ARG A O 1
ATOM 1405 N N . ASN A 1 175 ? 5.187 -3.803 13.533 1.00 94.81 175 ASN A N 1
ATOM 1406 C CA . ASN A 1 175 ? 4.037 -3.605 14.408 1.00 94.81 175 ASN A CA 1
ATOM 1407 C C . ASN A 1 175 ? 3.308 -2.301 14.112 1.00 94.81 175 ASN A C 1
ATOM 1409 O O . ASN A 1 175 ? 3.910 -1.231 14.053 1.00 94.81 175 ASN A O 1
ATOM 1413 N N . TRP A 1 176 ? 1.987 -2.400 14.034 1.00 97.25 176 TRP A N 1
ATOM 1414 C CA . TRP A 1 176 ? 1.086 -1.270 13.874 1.00 97.25 176 TRP A CA 1
ATOM 1415 C C . TRP A 1 176 ? -0.039 -1.350 14.898 1.00 97.25 176 TRP A C 1
ATOM 1417 O O . TRP A 1 176 ? -0.599 -2.418 15.129 1.00 97.25 176 TRP A O 1
ATOM 1427 N N . LYS A 1 177 ? -0.401 -0.215 15.490 1.00 97.56 177 LYS A N 1
ATOM 1428 C CA . LYS A 1 177 ? -1.612 -0.082 16.297 1.00 97.56 177 LYS A CA 1
ATOM 1429 C C . LYS A 1 177 ? -2.758 0.385 15.410 1.00 97.56 177 LYS A C 1
ATOM 1431 O O . LYS A 1 177 ? -2.620 1.385 14.706 1.00 97.56 177 LYS A O 1
ATOM 1436 N N . VAL A 1 178 ? -3.873 -0.329 15.476 1.00 98.19 178 VAL A N 1
ATOM 1437 C CA . VAL A 1 178 ? -5.138 -0.003 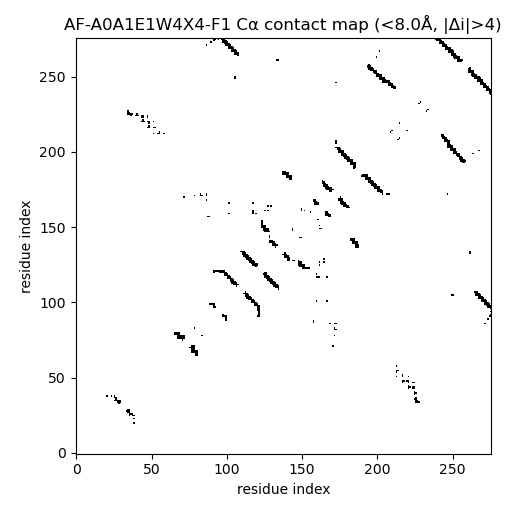14.817 1.00 98.19 178 VAL A CA 1
ATOM 1438 C C . VAL A 1 178 ? -6.152 0.256 15.921 1.00 98.19 178 VAL A C 1
ATOM 1440 O O . VAL A 1 178 ? -6.484 -0.651 16.685 1.00 98.19 178 VAL A O 1
ATOM 1443 N N . SER A 1 179 ? -6.618 1.496 16.039 1.00 97.94 179 SER A N 1
ATOM 1444 C CA . SER A 1 179 ? -7.606 1.861 17.048 1.00 97.94 179 SER A CA 1
ATOM 1445 C C . SER A 1 179 ? -8.776 2.646 16.477 1.00 97.94 179 SER A C 1
ATOM 1447 O O . SER A 1 179 ? -8.673 3.349 15.467 1.00 97.94 179 SER A O 1
ATOM 1449 N N . TYR A 1 180 ? -9.906 2.501 17.159 1.00 98.00 180 TYR A N 1
ATOM 1450 C CA . TYR A 1 180 ? -11.151 3.187 16.858 1.00 98.00 180 TYR A CA 1
ATOM 1451 C C . TYR A 1 180 ? -11.897 3.490 18.156 1.00 98.00 180 TYR A C 1
ATOM 1453 O O . TYR A 1 180 ? -11.936 2.652 19.054 1.00 98.00 180 TYR A O 1
ATOM 1461 N N . ASN A 1 181 ? -12.481 4.679 18.275 1.00 97.56 181 ASN A N 1
ATOM 1462 C CA . ASN A 1 181 ? -13.380 5.007 19.381 1.00 97.56 181 ASN A CA 1
ATOM 1463 C C . ASN A 1 181 ? -14.473 5.957 18.891 1.00 97.56 181 ASN A C 1
ATOM 1465 O O . ASN A 1 181 ? -14.206 7.132 18.621 1.00 97.56 181 ASN A O 1
ATOM 1469 N N . GLY A 1 182 ? -15.682 5.436 18.720 1.00 97.38 182 GLY A N 1
ATOM 1470 C CA . GLY A 1 182 ? -16.811 6.189 18.189 1.00 97.38 182 GLY A CA 1
ATOM 1471 C C . GLY A 1 182 ? -18.016 5.305 17.907 1.00 97.38 182 GLY A C 1
ATOM 1472 O O . GLY A 1 182 ? -18.029 4.121 18.241 1.00 97.38 182 GLY A O 1
ATOM 1473 N N . ASP A 1 183 ? -19.023 5.890 17.275 1.00 97.31 183 ASP A N 1
ATOM 1474 C CA . ASP A 1 183 ? -20.232 5.173 16.886 1.00 97.31 183 ASP A CA 1
ATOM 1475 C C . ASP A 1 183 ? -20.058 4.532 15.507 1.00 97.31 183 ASP A C 1
ATOM 1477 O O . ASP A 1 183 ? -19.566 5.170 14.582 1.00 97.31 183 ASP A O 1
ATOM 1481 N N . MET A 1 184 ? -20.511 3.295 15.330 1.00 97.88 184 MET A N 1
ATOM 1482 C CA . MET A 1 184 ? -20.611 2.645 14.020 1.00 97.88 184 MET A CA 1
ATOM 1483 C C . MET A 1 184 ? -22.068 2.325 13.707 1.00 97.88 184 MET A C 1
ATOM 1485 O O . MET A 1 184 ? -22.850 2.037 14.608 1.00 97.88 184 MET A O 1
ATOM 1489 N N . LYS A 1 185 ? -22.443 2.347 12.427 1.00 97.19 185 LYS A N 1
ATOM 1490 C CA . LYS A 1 185 ? -23.803 2.009 11.979 1.00 97.19 185 LYS A CA 1
ATOM 1491 C C . LYS A 1 185 ? -23.886 0.594 11.436 1.00 97.19 185 LYS A C 1
ATOM 1493 O O . LYS A 1 185 ? -22.935 0.104 10.827 1.00 97.19 185 LYS A O 1
ATOM 1498 N N . TYR A 1 186 ? -25.037 -0.045 11.589 1.00 96.44 186 TYR A N 1
ATOM 1499 C CA . TYR A 1 186 ? -25.268 -1.347 10.970 1.00 96.44 186 TYR A CA 1
ATOM 1500 C C . TYR A 1 186 ? -25.488 -1.212 9.463 1.00 96.44 186 TYR A C 1
ATOM 1502 O O . TYR A 1 186 ? -26.244 -0.357 9.004 1.00 96.44 186 TYR A O 1
ATOM 1510 N N . LYS A 1 187 ? -24.899 -2.114 8.673 1.00 95.00 187 LYS A N 1
ATOM 1511 C CA . LYS A 1 187 ? -25.118 -2.160 7.221 1.00 95.00 187 LYS A CA 1
ATOM 1512 C C . LYS A 1 187 ? -26.594 -2.360 6.868 1.00 95.00 187 LYS A C 1
ATOM 1514 O O . LYS A 1 187 ? -27.090 -1.681 5.975 1.00 95.00 187 LYS A O 1
ATOM 1519 N N . ASN A 1 188 ? -27.280 -3.285 7.542 1.00 94.38 188 ASN A N 1
ATOM 1520 C CA . ASN A 1 188 ? -28.682 -3.590 7.239 1.00 94.38 188 ASN A CA 1
ATOM 1521 C C . ASN A 1 188 ? -29.672 -2.622 7.905 1.00 94.38 188 ASN A C 1
ATOM 1523 O O . ASN A 1 188 ? -30.851 -2.636 7.562 1.00 94.38 188 ASN A O 1
ATOM 1527 N N . ASN A 1 189 ? -29.212 -1.783 8.839 1.00 93.88 189 ASN A N 1
ATOM 1528 C CA . ASN A 1 189 ? -30.022 -0.731 9.446 1.00 93.88 189 ASN A CA 1
ATOM 1529 C C . ASN A 1 189 ? -29.161 0.512 9.752 1.00 93.88 189 ASN A C 1
ATOM 1531 O O . ASN A 1 189 ? -28.710 0.678 10.887 1.00 93.88 189 ASN A O 1
ATOM 1535 N N . PRO A 1 190 ? -28.930 1.386 8.754 1.00 90.69 190 PRO A N 1
ATOM 1536 C CA . PRO A 1 190 ? -28.052 2.547 8.899 1.00 90.69 190 PRO A CA 1
ATOM 1537 C C . PRO A 1 190 ? -28.520 3.598 9.915 1.00 90.69 190 PRO A C 1
ATOM 1539 O O . PRO A 1 190 ? -27.710 4.427 10.319 1.00 90.69 190 PRO A O 1
ATOM 1542 N N . GLU A 1 191 ? -29.798 3.584 10.312 1.00 92.62 191 GLU A N 1
ATOM 1543 C CA . GLU A 1 191 ? -30.350 4.492 11.331 1.00 92.62 191 GLU A CA 1
ATOM 1544 C C . GLU A 1 191 ? -29.956 4.077 12.752 1.00 92.62 191 GLU A C 1
ATOM 1546 O O . GLU A 1 191 ? -29.972 4.896 13.670 1.00 92.62 191 GLU A O 1
ATOM 1551 N N . LYS A 1 192 ? -29.582 2.806 12.944 1.00 94.56 192 LYS A N 1
ATOM 1552 C CA . LYS A 1 192 ? -29.117 2.289 14.227 1.00 94.56 192 LYS A CA 1
ATOM 1553 C C . LYS A 1 192 ? -27.593 2.362 14.295 1.00 94.56 192 LYS A C 1
ATOM 1555 O O . LYS A 1 192 ? -26.898 1.752 13.477 1.00 94.56 192 LYS A O 1
ATOM 1560 N N . SER A 1 193 ? -27.090 3.044 15.319 1.00 95.12 193 SER A N 1
ATOM 1561 C CA . SER A 1 193 ? -25.677 3.052 15.686 1.00 95.12 193 SER A CA 1
ATOM 1562 C C . SER A 1 193 ? -25.416 2.276 16.976 1.00 95.12 193 SER A C 1
ATOM 1564 O O . SER A 1 193 ? -26.320 2.056 17.784 1.00 95.12 193 SER A O 1
ATOM 1566 N N . VAL A 1 194 ? -24.169 1.843 17.136 1.00 97.00 194 VAL A N 1
ATOM 1567 C CA . VAL A 1 194 ? -23.630 1.200 18.338 1.00 97.00 194 VAL A CA 1
ATOM 1568 C C . VAL A 1 194 ? -22.282 1.806 18.664 1.00 97.00 194 VAL A C 1
ATOM 1570 O O . VAL A 1 194 ? -21.536 2.195 17.758 1.00 97.00 194 VAL A O 1
ATOM 1573 N N . LYS A 1 195 ? -21.949 1.864 19.949 1.00 97.94 195 LYS A N 1
ATOM 1574 C CA . LYS A 1 195 ? -20.657 2.385 20.380 1.00 97.94 195 LYS A CA 1
ATOM 1575 C C . LYS A 1 195 ? -19.597 1.306 20.207 1.00 97.94 195 LYS A C 1
ATOM 1577 O O . LYS A 1 195 ? -19.752 0.192 20.712 1.00 97.94 195 LYS A O 1
ATOM 1582 N N . VAL A 1 196 ? -18.506 1.647 19.527 1.00 98.38 196 VAL A N 1
ATOM 1583 C CA . VAL A 1 196 ? -17.386 0.740 19.271 1.00 98.38 196 VAL A CA 1
ATOM 1584 C C . VAL A 1 196 ? -16.088 1.318 19.817 1.00 98.38 196 VAL A C 1
ATOM 1586 O O . VAL A 1 196 ? -15.688 2.435 19.488 1.00 98.38 196 VAL A O 1
ATOM 1589 N N . GLU A 1 197 ? -15.394 0.515 20.619 1.00 98.44 197 GLU A N 1
ATOM 1590 C CA . GLU A 1 197 ? -14.037 0.790 21.090 1.00 98.44 197 GLU A CA 1
ATOM 1591 C C . GLU A 1 197 ? -13.112 -0.332 20.615 1.00 98.44 197 GLU A C 1
ATOM 1593 O O . GLU A 1 197 ? -13.366 -1.510 20.845 1.00 98.44 197 GLU A O 1
ATOM 1598 N N . MET A 1 198 ? -12.034 0.017 19.925 1.00 98.19 198 MET A N 1
ATOM 1599 C CA . MET A 1 198 ? -11.110 -0.926 19.308 1.00 98.19 198 MET A CA 1
ATOM 1600 C C . MET A 1 198 ? -9.682 -0.588 19.707 1.00 98.19 198 MET A C 1
ATOM 1602 O O . MET A 1 198 ? -9.221 0.541 19.517 1.00 98.19 198 MET A O 1
ATOM 1606 N N . ASP A 1 199 ? -8.969 -1.601 20.185 1.00 98.12 199 ASP A N 1
ATOM 1607 C CA . ASP A 1 199 ? -7.531 -1.557 20.415 1.00 98.12 199 ASP A CA 1
ATOM 1608 C C . ASP A 1 199 ? -6.913 -2.854 19.892 1.00 98.12 199 ASP A C 1
ATOM 1610 O O . ASP A 1 199 ? -7.021 -3.919 20.512 1.00 98.12 199 ASP A O 1
ATOM 1614 N N . LEU A 1 200 ? -6.329 -2.767 18.698 1.00 98.38 200 LEU A N 1
ATOM 1615 C CA . LEU A 1 200 ? -5.731 -3.891 17.996 1.00 98.38 200 LEU A CA 1
ATOM 1616 C C . LEU A 1 200 ? -4.268 -3.597 17.674 1.00 98.38 200 LEU A C 1
ATOM 1618 O O . LEU A 1 200 ? -3.886 -2.479 17.328 1.00 98.38 200 LEU A O 1
ATOM 1622 N N . THR A 1 201 ? -3.451 -4.640 17.733 1.00 98.56 201 THR A N 1
ATOM 1623 C CA . THR A 1 201 ? -2.071 -4.641 17.260 1.00 98.56 201 THR A CA 1
ATOM 1624 C C . THR A 1 201 ? -1.967 -5.576 16.070 1.00 98.56 201 THR A C 1
ATOM 1626 O O . THR A 1 201 ? -2.261 -6.769 16.166 1.00 98.56 201 THR A O 1
ATOM 1629 N N . TRP A 1 202 ? -1.553 -5.020 14.939 1.00 98.44 202 TRP A N 1
ATOM 1630 C CA . TRP A 1 202 ? -1.115 -5.786 13.790 1.00 98.44 202 TRP A CA 1
ATOM 1631 C C . TRP A 1 202 ? 0.369 -6.110 13.944 1.00 98.44 202 TRP A C 1
ATOM 1633 O O . TRP A 1 202 ? 1.171 -5.216 14.224 1.00 98.44 202 TRP A O 1
ATOM 1643 N N . SER A 1 203 ? 0.731 -7.372 13.746 1.00 97.44 203 SER A N 1
ATOM 1644 C CA . SER A 1 203 ? 2.105 -7.864 13.811 1.00 97.44 203 SER A CA 1
ATOM 1645 C C . SER A 1 203 ? 2.458 -8.625 12.544 1.00 97.44 203 SER A C 1
ATOM 1647 O O . SER A 1 203 ? 1.751 -9.555 12.150 1.00 97.44 203 SER A O 1
ATOM 1649 N N . ALA A 1 204 ? 3.566 -8.245 11.918 1.00 95.94 204 ALA A N 1
ATOM 1650 C CA . ALA A 1 204 ? 4.094 -8.900 10.737 1.00 95.94 204 ALA A CA 1
ATOM 1651 C C . ALA A 1 204 ? 4.429 -10.365 11.024 1.00 95.94 204 ALA A C 1
ATOM 1653 O O . ALA A 1 204 ? 5.082 -10.690 12.015 1.00 95.94 204 ALA A O 1
ATOM 1654 N N . HIS A 1 205 ? 4.023 -11.243 10.113 1.00 94.00 205 HIS A N 1
ATOM 1655 C CA . HIS A 1 205 ? 4.388 -12.655 10.144 1.00 94.00 205 HIS A CA 1
ATOM 1656 C C . HIS A 1 205 ? 5.415 -12.992 9.058 1.00 94.00 205 HIS A C 1
ATOM 1658 O O . HIS A 1 205 ? 6.302 -13.816 9.275 1.00 94.00 205 HIS A O 1
ATOM 1664 N N . TRP A 1 206 ? 5.338 -12.312 7.910 1.00 90.75 206 TRP A N 1
ATOM 1665 C CA . TRP A 1 206 ? 6.282 -12.458 6.802 1.00 90.75 206 TRP A CA 1
ATOM 1666 C C . TRP A 1 206 ? 6.937 -11.125 6.430 1.00 90.75 206 TRP A C 1
ATOM 1668 O O . TRP A 1 206 ? 6.530 -10.050 6.880 1.00 90.75 206 TRP A O 1
ATOM 1678 N N . GLN A 1 207 ? 7.984 -11.206 5.609 1.00 90.50 207 GLN A N 1
ATOM 1679 C CA . GLN A 1 207 ? 8.598 -10.028 5.000 1.00 90.50 207 GLN A CA 1
ATOM 1680 C C . GLN A 1 207 ? 7.603 -9.332 4.064 1.00 90.50 207 GLN A C 1
ATOM 1682 O O . GLN A 1 207 ? 6.729 -9.978 3.483 1.00 90.50 207 GLN A O 1
ATOM 1687 N N . ALA A 1 208 ? 7.737 -8.013 3.937 1.00 93.50 208 ALA A N 1
ATOM 1688 C CA . ALA A 1 208 ? 6.935 -7.244 2.999 1.00 93.50 208 ALA A CA 1
ATOM 1689 C C . ALA A 1 208 ? 7.299 -7.611 1.552 1.00 93.50 208 ALA A C 1
ATOM 1691 O O . ALA A 1 208 ? 8.477 -7.708 1.214 1.00 93.50 208 ALA A O 1
ATOM 1692 N N . PHE A 1 209 ? 6.286 -7.768 0.706 1.00 95.38 209 PHE A N 1
ATOM 1693 C CA . PHE A 1 209 ? 6.428 -7.862 -0.738 1.00 95.38 209 PHE A CA 1
ATOM 1694 C C . PHE A 1 209 ? 6.449 -6.447 -1.321 1.00 95.38 209 PHE A C 1
ATOM 1696 O O . PHE A 1 209 ? 5.438 -5.741 -1.302 1.00 95.38 209 PHE A O 1
ATOM 1703 N N . LYS A 1 210 ? 7.608 -6.015 -1.821 1.00 94.81 210 LYS A N 1
ATOM 1704 C CA . LYS A 1 210 ? 7.826 -4.671 -2.371 1.00 94.81 210 LYS A CA 1
ATOM 1705 C C . LYS A 1 210 ? 7.635 -4.712 -3.885 1.00 94.81 210 LYS A C 1
ATOM 1707 O O . LYS A 1 210 ? 8.457 -5.282 -4.601 1.00 94.81 210 LYS A O 1
ATOM 1712 N N . TYR A 1 211 ? 6.590 -4.075 -4.414 1.00 94.31 211 TYR A N 1
ATOM 1713 C CA . TYR A 1 211 ? 6.275 -4.157 -5.851 1.00 94.31 211 TYR A CA 1
ATOM 1714 C C . TYR A 1 211 ? 7.384 -3.574 -6.746 1.00 94.31 211 TYR A C 1
ATOM 1716 O O . TYR A 1 211 ? 7.609 -4.047 -7.860 1.00 94.31 211 TYR A O 1
ATOM 1724 N N . ASP A 1 212 ? 8.157 -2.617 -6.232 1.00 90.56 212 ASP A N 1
ATOM 1725 C CA . ASP A 1 212 ? 9.264 -1.992 -6.961 1.00 90.56 212 ASP A CA 1
ATOM 1726 C C . ASP A 1 212 ? 10.455 -2.920 -7.228 1.00 90.56 212 ASP A C 1
ATOM 1728 O O . ASP A 1 212 ? 11.283 -2.629 -8.109 1.00 90.56 212 ASP A O 1
ATOM 1732 N N . THR A 1 213 ? 10.584 -3.998 -6.453 1.00 91.88 213 THR A N 1
ATOM 1733 C CA . THR A 1 213 ? 11.755 -4.882 -6.474 1.00 91.88 213 THR A CA 1
ATOM 1734 C C . THR A 1 213 ? 11.389 -6.346 -6.622 1.00 91.88 213 THR A C 1
ATOM 1736 O O . THR A 1 213 ? 12.116 -7.060 -7.301 1.00 91.88 213 THR A O 1
ATOM 1739 N N . ASP A 1 214 ? 10.260 -6.796 -6.088 1.00 94.69 214 ASP A N 1
ATOM 1740 C CA . ASP A 1 214 ? 9.971 -8.227 -5.930 1.00 94.69 214 ASP A CA 1
ATOM 1741 C C . ASP A 1 214 ? 9.073 -8.772 -7.047 1.00 94.69 214 ASP A C 1
ATOM 1743 O O . ASP A 1 214 ? 8.930 -9.985 -7.222 1.00 94.69 214 ASP A O 1
ATOM 1747 N N . MET A 1 215 ? 8.520 -7.883 -7.877 1.00 95.12 215 MET A N 1
ATOM 1748 C CA . MET A 1 215 ? 7.806 -8.263 -9.090 1.00 95.12 215 MET A CA 1
ATOM 1749 C C . MET A 1 215 ? 8.673 -9.107 -10.033 1.00 95.12 215 MET A C 1
ATOM 1751 O O . MET A 1 215 ? 9.873 -8.881 -10.193 1.00 95.12 215 MET A O 1
ATOM 1755 N N . SER A 1 216 ? 8.037 -10.048 -10.740 1.00 96.75 216 SER A N 1
ATOM 1756 C CA . SER A 1 216 ? 8.718 -10.910 -11.711 1.00 96.75 216 SER A CA 1
ATOM 1757 C C . SER A 1 216 ? 9.389 -10.089 -12.825 1.00 96.75 216 SER A C 1
ATOM 1759 O O . SER A 1 216 ? 8.687 -9.494 -13.655 1.00 96.75 216 SER A O 1
ATOM 1761 N N . PRO A 1 217 ? 10.734 -10.124 -12.939 1.00 97.12 217 PRO A N 1
ATOM 1762 C CA . PRO A 1 217 ? 11.455 -9.419 -13.999 1.00 97.12 217 PRO A CA 1
ATOM 1763 C C . PRO A 1 217 ? 11.059 -9.912 -15.385 1.00 97.12 217 PRO A C 1
ATOM 1765 O O . PRO A 1 217 ? 11.052 -9.146 -16.343 1.00 97.12 217 PRO A O 1
ATOM 1768 N N . LEU A 1 218 ? 10.711 -11.197 -15.498 1.00 97.56 218 LEU A N 1
ATOM 1769 C CA . LEU A 1 218 ? 10.295 -11.809 -16.752 1.00 97.56 218 LEU A CA 1
ATOM 1770 C C . LEU A 1 218 ? 8.981 -11.207 -17.259 1.00 97.56 218 LEU A C 1
ATOM 1772 O O . LEU A 1 218 ? 8.885 -10.881 -18.443 1.00 97.56 218 LEU A O 1
ATOM 1776 N N . SER A 1 219 ? 7.977 -11.083 -16.388 1.00 96.94 219 SER A N 1
ATOM 1777 C CA . SER A 1 219 ? 6.675 -10.514 -16.749 1.00 96.94 219 SER A CA 1
ATOM 1778 C C . SER A 1 219 ? 6.800 -9.020 -17.033 1.00 96.94 219 SER A C 1
ATOM 1780 O O . SER A 1 219 ? 6.446 -8.582 -18.126 1.00 96.94 219 SER A O 1
ATOM 1782 N N . MET A 1 220 ? 7.437 -8.269 -16.128 1.00 96.00 220 MET A N 1
ATOM 1783 C CA . MET A 1 220 ? 7.617 -6.824 -16.281 1.00 96.00 220 MET A CA 1
ATOM 1784 C C . MET A 1 220 ? 8.405 -6.472 -17.552 1.00 96.00 220 MET A C 1
ATOM 1786 O O . MET A 1 220 ? 7.972 -5.638 -18.346 1.00 96.00 220 MET A O 1
ATOM 1790 N N . ALA A 1 221 ? 9.524 -7.157 -17.819 1.00 97.44 221 ALA A N 1
ATOM 1791 C CA . ALA A 1 221 ? 10.303 -6.921 -19.034 1.00 97.44 221 ALA A CA 1
ATOM 1792 C C . ALA A 1 221 ? 9.513 -7.255 -20.306 1.00 97.44 221 ALA A C 1
ATOM 1794 O O . ALA A 1 221 ? 9.643 -6.550 -21.308 1.00 97.44 221 ALA A O 1
ATOM 1795 N N . LYS A 1 222 ? 8.687 -8.314 -20.295 1.00 97.00 222 LYS A N 1
ATOM 1796 C CA . LYS A 1 222 ? 7.817 -8.647 -21.435 1.00 97.00 222 LYS A CA 1
ATOM 1797 C C . LYS A 1 222 ? 6.805 -7.539 -21.691 1.00 97.00 222 LYS A C 1
ATOM 1799 O O . LYS A 1 222 ? 6.587 -7.199 -22.852 1.00 97.00 222 LYS A O 1
ATOM 1804 N N . ASP A 1 223 ? 6.177 -7.002 -20.654 1.00 94.31 223 ASP A N 1
ATOM 1805 C CA . ASP A 1 223 ? 5.148 -5.970 -20.795 1.00 94.31 223 ASP A CA 1
ATOM 1806 C C . ASP A 1 223 ? 5.767 -4.648 -21.261 1.00 94.31 223 ASP A C 1
ATOM 1808 O O . ASP A 1 223 ? 5.389 -4.138 -22.317 1.00 94.31 223 ASP A O 1
ATOM 1812 N N . MET A 1 224 ? 6.848 -4.197 -20.620 1.00 95.12 224 MET A N 1
ATOM 1813 C CA . MET A 1 224 ? 7.579 -2.989 -21.025 1.00 95.12 224 MET A CA 1
ATOM 1814 C C . MET A 1 224 ? 8.179 -3.078 -22.437 1.00 95.12 224 MET A C 1
ATOM 1816 O O . MET A 1 224 ? 8.298 -2.068 -23.128 1.00 95.12 224 MET A O 1
ATOM 1820 N N . ALA A 1 225 ? 8.563 -4.268 -22.910 1.00 96.50 225 ALA A N 1
ATOM 1821 C CA . ALA A 1 225 ? 9.126 -4.440 -24.251 1.00 96.50 225 ALA A CA 1
ATOM 1822 C C . ALA A 1 225 ? 8.089 -4.352 -25.386 1.00 96.50 225 ALA A C 1
ATOM 1824 O O . ALA A 1 225 ? 8.458 -4.090 -26.545 1.00 96.50 225 ALA A O 1
ATOM 1825 N N . ARG A 1 226 ? 6.800 -4.583 -25.089 1.00 94.75 226 ARG A N 1
ATOM 1826 C CA . ARG A 1 226 ? 5.711 -4.387 -26.065 1.00 94.75 226 ARG A CA 1
ATOM 1827 C C . ARG A 1 226 ? 5.502 -2.901 -26.354 1.00 94.75 226 ARG A C 1
ATOM 1829 O O . ARG A 1 226 ? 5.289 -2.550 -27.518 1.00 94.75 226 ARG A O 1
ATOM 1836 N N . GLU A 1 227 ? 5.705 -2.056 -25.347 1.00 93.50 227 GLU A N 1
ATOM 1837 C CA . GLU A 1 227 ? 5.513 -0.613 -25.435 1.00 93.50 2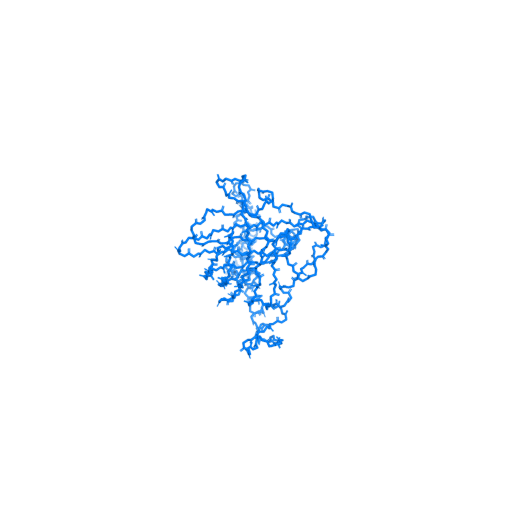27 GLU A CA 1
ATOM 1838 C C . GLU A 1 227 ? 6.462 0.086 -26.416 1.00 93.50 227 GLU A C 1
ATOM 1840 O O . GLU A 1 227 ? 7.573 -0.371 -26.739 1.00 93.50 227 GLU A O 1
ATOM 1845 N N . LYS A 1 228 ? 6.005 1.231 -26.927 1.00 91.38 228 LYS A N 1
ATOM 1846 C CA . LYS A 1 228 ? 6.822 2.121 -27.757 1.00 91.38 228 LYS A CA 1
ATOM 1847 C C . LYS A 1 228 ? 7.685 2.983 -26.842 1.00 91.38 228 LYS A C 1
ATOM 1849 O O . LYS A 1 228 ? 7.195 3.916 -26.224 1.00 91.38 228 LYS A O 1
ATOM 1854 N N . TRP A 1 229 ? 8.975 2.671 -26.772 1.00 93.44 229 TRP A N 1
ATOM 1855 C CA . TRP A 1 229 ? 9.913 3.463 -25.985 1.00 93.44 229 TRP A CA 1
ATOM 1856 C C . TRP A 1 229 ? 10.158 4.816 -26.640 1.00 93.44 229 TRP A C 1
ATOM 1858 O O . TRP A 1 229 ? 10.560 4.896 -27.801 1.00 93.44 229 TRP A O 1
ATOM 1868 N N . SER A 1 230 ? 9.931 5.859 -25.859 1.00 93.44 230 SER A N 1
ATOM 1869 C CA . SER A 1 230 ? 10.255 7.249 -26.143 1.00 93.44 230 SER A CA 1
ATOM 1870 C C . SER A 1 230 ? 10.630 7.927 -24.826 1.00 93.44 230 SER A C 1
ATOM 1872 O O . SER A 1 230 ? 10.378 7.377 -23.750 1.00 93.44 230 SER A O 1
ATOM 1874 N N . ALA A 1 231 ? 11.220 9.121 -24.892 1.00 95.44 231 ALA A N 1
ATOM 1875 C CA . ALA A 1 231 ? 11.444 9.922 -23.691 1.00 95.44 231 ALA A CA 1
ATOM 1876 C C . ALA A 1 231 ? 10.122 10.166 -22.939 1.00 95.44 231 ALA A C 1
ATOM 1878 O O . ALA A 1 231 ? 10.060 9.958 -21.730 1.00 95.44 231 ALA A O 1
ATOM 1879 N N . ASP A 1 232 ? 9.050 10.488 -23.668 1.00 95.31 232 ASP A N 1
ATOM 1880 C CA . ASP A 1 232 ? 7.721 10.723 -23.096 1.00 95.31 232 ASP A CA 1
ATOM 1881 C C . ASP A 1 232 ? 7.164 9.499 -22.375 1.00 95.31 232 ASP A C 1
ATOM 1883 O O . ASP A 1 232 ? 6.652 9.631 -21.269 1.00 95.31 232 ASP A O 1
ATOM 1887 N N . TYR A 1 233 ? 7.323 8.301 -22.946 1.00 92.75 233 TYR A N 1
ATOM 1888 C CA . TYR A 1 233 ? 6.907 7.058 -22.295 1.00 92.75 233 TYR A CA 1
ATOM 1889 C C . TYR A 1 233 ? 7.563 6.904 -20.916 1.00 92.75 233 TYR A C 1
ATOM 1891 O O . TYR A 1 233 ? 6.879 6.681 -19.919 1.00 92.75 233 TYR A O 1
ATOM 1899 N N . PHE A 1 234 ? 8.882 7.093 -20.827 1.00 94.62 234 PHE A N 1
ATOM 1900 C CA . PHE A 1 234 ? 9.589 6.990 -19.548 1.00 94.62 234 PHE A CA 1
ATOM 1901 C C . PHE A 1 234 ? 9.302 8.166 -18.607 1.00 94.62 234 PHE A C 1
ATOM 1903 O O . PHE A 1 234 ? 9.318 7.980 -17.392 1.00 94.62 234 PHE A O 1
ATOM 1910 N N . ASN A 1 235 ? 9.008 9.358 -19.130 1.00 94.31 235 ASN A N 1
ATOM 1911 C CA . ASN A 1 235 ? 8.571 10.495 -18.320 1.00 94.31 235 ASN A CA 1
ATOM 1912 C C . ASN A 1 235 ? 7.196 10.238 -17.693 1.00 94.31 235 ASN A C 1
ATOM 1914 O O . ASN A 1 235 ? 7.003 10.538 -16.519 1.00 94.31 235 ASN A O 1
ATOM 1918 N N . VAL A 1 236 ? 6.273 9.624 -18.438 1.00 91.50 236 VAL A N 1
ATOM 1919 C CA . VAL A 1 236 ? 4.967 9.186 -17.925 1.00 91.50 236 VAL A CA 1
ATOM 1920 C C . VAL A 1 236 ? 5.151 8.144 -16.823 1.00 91.50 236 VAL A C 1
ATOM 1922 O O . VAL A 1 236 ? 4.590 8.316 -15.745 1.00 91.50 236 VAL A O 1
ATOM 1925 N N . LEU A 1 237 ? 5.992 7.124 -17.033 1.00 91.06 237 LEU A N 1
ATOM 1926 C CA . LEU A 1 237 ? 6.277 6.121 -15.997 1.00 91.06 237 LEU A CA 1
ATOM 1927 C C . LEU A 1 237 ? 6.847 6.741 -14.715 1.00 91.06 237 LEU A C 1
ATOM 1929 O O . LEU A 1 237 ? 6.432 6.371 -13.625 1.00 91.06 237 LEU A O 1
ATOM 1933 N N . LYS A 1 238 ? 7.777 7.696 -14.835 1.00 90.62 238 LYS A N 1
ATOM 1934 C CA . LYS A 1 238 ? 8.336 8.411 -13.676 1.00 90.62 238 LYS A CA 1
ATOM 1935 C C . LYS A 1 238 ? 7.293 9.275 -12.975 1.00 90.62 238 LYS A C 1
ATOM 1937 O O . LYS A 1 238 ? 7.311 9.365 -11.755 1.00 90.62 238 LYS A O 1
ATOM 1942 N N . LYS A 1 239 ? 6.417 9.928 -13.744 1.00 87.75 239 LYS A N 1
ATOM 1943 C CA . LYS A 1 239 ? 5.390 10.829 -13.216 1.00 87.75 239 LYS A CA 1
ATOM 1944 C C . LYS A 1 239 ? 4.359 10.085 -12.371 1.00 87.75 239 LYS A C 1
ATOM 1946 O O . LYS A 1 239 ? 3.988 10.607 -11.334 1.00 87.75 239 LYS A O 1
ATOM 1951 N N . PHE A 1 240 ? 3.924 8.909 -12.821 1.00 86.94 240 PHE A N 1
ATOM 1952 C CA . PHE A 1 240 ? 2.897 8.095 -12.158 1.00 86.94 240 PHE A CA 1
ATOM 1953 C C . PHE A 1 240 ? 3.482 6.962 -11.308 1.00 86.94 240 PHE A C 1
ATOM 1955 O O . PHE A 1 240 ? 2.795 5.987 -11.005 1.00 86.94 240 PHE A O 1
ATOM 1962 N N . HIS A 1 241 ? 4.769 7.042 -10.971 1.00 89.56 241 HIS A N 1
ATOM 1963 C CA . HIS A 1 241 ? 5.383 6.061 -10.096 1.00 89.56 241 HIS A CA 1
ATOM 1964 C C . HIS A 1 241 ? 4.825 6.209 -8.678 1.00 89.56 241 HIS A C 1
ATOM 1966 O O . HIS A 1 241 ? 4.886 7.281 -8.073 1.00 89.56 241 HIS A O 1
ATOM 1972 N N . GLN A 1 242 ? 4.316 5.099 -8.160 1.00 91.19 242 GLN A N 1
ATOM 1973 C CA . GLN A 1 242 ? 3.876 4.953 -6.783 1.00 91.19 242 GLN A CA 1
ATOM 1974 C C . GLN A 1 242 ? 4.671 3.815 -6.160 1.00 91.19 242 GLN A C 1
ATOM 1976 O O . GLN A 1 242 ? 4.856 2.772 -6.791 1.00 91.19 242 GLN A O 1
ATOM 1981 N N . THR A 1 243 ? 5.131 4.023 -4.934 1.00 94.62 243 THR A N 1
ATOM 1982 C CA . THR A 1 243 ? 5.704 2.953 -4.128 1.00 94.62 243 THR A CA 1
ATOM 1983 C C . THR A 1 243 ? 4.5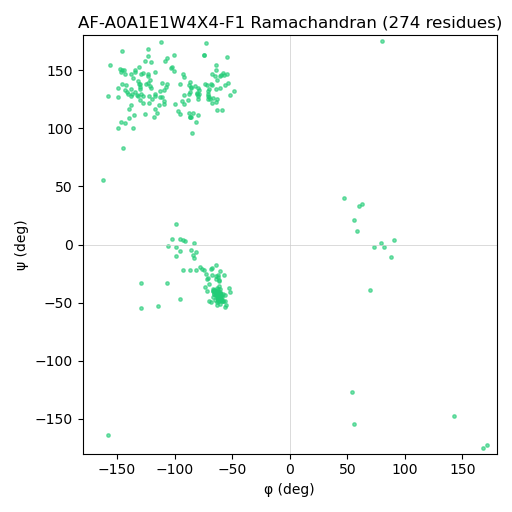70 2.273 -3.383 1.00 94.62 243 THR A C 1
ATOM 1985 O O . THR A 1 243 ? 3.743 2.924 -2.745 1.00 94.62 243 THR A O 1
ATOM 1988 N N . HIS A 1 244 ? 4.535 0.952 -3.490 1.00 95.88 244 HIS A N 1
ATOM 1989 C CA . HIS A 1 244 ? 3.527 0.111 -2.870 1.00 95.88 244 HIS A CA 1
ATOM 1990 C C . HIS A 1 244 ? 4.175 -1.176 -2.368 1.00 95.88 244 HIS A C 1
ATOM 1992 O O . HIS A 1 244 ? 5.019 -1.780 -3.047 1.00 95.88 244 HIS A O 1
ATOM 1998 N N . TYR A 1 245 ? 3.787 -1.588 -1.170 1.00 96.81 245 TYR A N 1
ATOM 1999 C CA . TYR A 1 245 ? 4.175 -2.868 -0.609 1.00 96.81 245 TYR A CA 1
ATOM 2000 C C . TYR A 1 245 ? 3.076 -3.431 0.281 1.00 96.81 245 TYR A C 1
ATOM 2002 O O . TYR A 1 245 ? 2.304 -2.701 0.903 1.00 96.81 245 TYR A O 1
ATOM 2010 N N . GLU A 1 246 ? 3.049 -4.754 0.345 1.00 97.31 246 GLU A N 1
ATOM 2011 C CA . GLU A 1 246 ? 2.085 -5.517 1.126 1.00 97.31 246 GLU A CA 1
ATOM 2012 C C . GLU A 1 246 ? 2.812 -6.423 2.103 1.00 97.31 246 GLU A C 1
ATOM 2014 O O . GLU A 1 246 ? 3.885 -6.953 1.815 1.00 97.31 246 GLU A O 1
ATOM 2019 N N . GLN A 1 247 ? 2.215 -6.640 3.265 1.00 97.12 247 GLN A N 1
ATOM 2020 C CA . GLN A 1 247 ? 2.786 -7.490 4.287 1.00 97.12 247 GLN A CA 1
ATOM 2021 C C . GLN A 1 247 ? 1.701 -8.305 4.974 1.00 97.12 247 GLN A C 1
ATOM 2023 O O . GLN A 1 247 ? 0.674 -7.791 5.414 1.00 97.12 247 GLN A O 1
ATOM 2028 N N . MET A 1 248 ? 1.954 -9.603 5.082 1.00 97.19 248 MET A N 1
ATOM 2029 C CA . MET A 1 248 ? 1.081 -10.533 5.783 1.00 97.19 248 MET A CA 1
ATOM 2030 C C . MET A 1 248 ? 1.427 -10.553 7.268 1.00 97.19 248 MET A C 1
ATOM 2032 O O . MET A 1 248 ? 2.599 -10.625 7.654 1.00 97.19 248 MET A O 1
ATOM 2036 N N . GLY A 1 249 ? 0.396 -10.527 8.101 1.00 97.31 249 GLY A N 1
ATOM 2037 C CA . GLY A 1 249 ? 0.529 -10.532 9.545 1.00 97.31 249 GLY A CA 1
ATOM 2038 C C . GLY A 1 249 ? -0.720 -11.036 10.247 1.00 97.31 249 GLY A C 1
ATOM 2039 O O . GLY A 1 249 ? -1.600 -11.654 9.643 1.00 97.31 249 GLY A O 1
ATOM 2040 N N . PHE A 1 250 ? -0.780 -10.761 11.541 1.00 97.81 250 PHE A N 1
ATOM 2041 C CA . PHE A 1 250 ? -1.918 -11.064 12.397 1.00 97.81 250 PHE A CA 1
ATOM 2042 C C . PHE A 1 250 ? -2.390 -9.806 13.098 1.00 97.81 250 PHE A C 1
ATOM 2044 O O . PHE A 1 250 ? -1.581 -9.020 13.581 1.00 97.81 250 PHE A O 1
ATOM 2051 N N . LEU A 1 251 ? -3.705 -9.640 13.176 1.00 97.94 251 LEU A N 1
ATOM 2052 C CA . LEU A 1 251 ? -4.349 -8.620 13.983 1.00 97.94 251 LEU A CA 1
ATOM 2053 C C . LEU A 1 251 ? -4.831 -9.271 15.278 1.00 97.94 251 LEU A C 1
ATOM 2055 O O . LEU A 1 251 ? -5.622 -10.216 15.240 1.00 97.94 251 LEU A O 1
ATOM 2059 N N . THR A 1 252 ? -4.345 -8.772 16.410 1.00 98.12 252 THR A N 1
ATOM 2060 C CA . THR A 1 252 ? -4.703 -9.269 17.743 1.00 98.12 252 THR A CA 1
ATOM 2061 C C . THR A 1 252 ? -5.162 -8.131 18.642 1.00 98.12 252 THR A C 1
ATOM 2063 O O . THR A 1 252 ? -4.685 -7.008 18.505 1.00 98.12 252 THR A O 1
ATOM 2066 N N . GLY A 1 253 ? -6.090 -8.395 19.557 1.00 97.62 253 GLY A N 1
ATOM 2067 C CA . GLY A 1 253 ? -6.532 -7.407 20.543 1.00 97.62 253 GLY A CA 1
ATOM 2068 C C . GLY A 1 253 ? -8.022 -7.499 20.829 1.00 97.62 253 GLY A C 1
ATOM 2069 O O . GLY A 1 253 ? -8.595 -8.590 20.795 1.00 97.62 253 GLY A O 1
ATOM 2070 N N . LYS A 1 254 ? -8.649 -6.360 21.132 1.00 97.81 254 LYS A N 1
ATOM 2071 C CA . LYS A 1 254 ? -10.041 -6.310 21.579 1.00 97.81 254 LYS A CA 1
ATOM 2072 C C . LYS A 1 254 ? -10.869 -5.298 20.796 1.00 97.81 254 LYS A C 1
ATOM 2074 O O . LYS A 1 254 ? -10.429 -4.176 20.552 1.00 97.81 254 LYS A O 1
ATOM 2079 N N . ILE A 1 255 ? -12.089 -5.703 20.459 1.00 97.94 255 ILE A N 1
ATOM 2080 C CA . ILE A 1 255 ? -13.166 -4.834 19.983 1.00 97.94 255 ILE A CA 1
ATOM 2081 C C . ILE A 1 255 ? -14.295 -4.915 21.007 1.00 97.94 255 ILE A C 1
ATOM 2083 O O . ILE A 1 255 ? -14.730 -6.006 21.358 1.00 97.94 255 ILE A O 1
ATOM 2087 N N . VAL A 1 256 ? -14.765 -3.776 21.492 1.00 98.25 256 VAL A N 1
ATOM 2088 C CA . VAL A 1 256 ? -15.894 -3.660 22.413 1.00 98.25 256 VAL A CA 1
ATOM 2089 C C . VAL A 1 256 ? -17.057 -3.051 21.645 1.00 98.25 256 VAL A C 1
ATOM 2091 O O . VAL A 1 256 ? -16.909 -1.950 21.122 1.00 98.25 256 VAL A O 1
ATOM 2094 N N . VAL A 1 257 ? -18.189 -3.749 21.567 1.00 97.75 257 VAL A N 1
ATOM 2095 C CA . VAL A 1 257 ? -19.418 -3.268 20.910 1.00 97.75 257 VAL A CA 1
ATOM 2096 C C . VAL A 1 257 ? -20.514 -3.162 21.964 1.00 97.75 257 VAL A C 1
ATOM 2098 O O . VAL A 1 257 ? -20.850 -4.165 22.586 1.00 97.75 257 VAL A O 1
ATOM 2101 N N . ASP A 1 258 ? -21.017 -1.953 22.227 1.00 95.62 258 ASP A N 1
ATOM 2102 C CA . ASP A 1 258 ? -22.005 -1.670 23.289 1.00 95.62 258 ASP A CA 1
ATOM 2103 C C . ASP A 1 258 ? -21.642 -2.305 24.651 1.00 95.62 258 ASP A C 1
ATOM 2105 O O . ASP A 1 258 ? -22.476 -2.847 25.376 1.00 95.62 258 ASP A O 1
ATOM 2109 N N . GLY A 1 259 ? -20.353 -2.263 25.000 1.00 94.94 259 GLY A N 1
ATOM 2110 C CA . GLY A 1 259 ? -19.822 -2.826 26.248 1.00 94.94 259 GLY A CA 1
ATOM 2111 C C . GLY A 1 259 ? -19.561 -4.337 26.225 1.00 94.94 259 GLY A C 1
ATOM 2112 O O . GLY A 1 259 ? -19.049 -4.875 27.205 1.00 94.94 259 GLY A O 1
ATOM 2113 N N . LYS A 1 260 ? -19.865 -5.034 25.125 1.00 96.88 260 LYS A N 1
ATOM 2114 C CA . LYS A 1 260 ? -19.552 -6.454 24.945 1.00 96.88 260 LYS A CA 1
ATOM 2115 C C . LYS A 1 260 ? -18.166 -6.632 24.338 1.00 96.88 260 LYS A C 1
ATOM 2117 O O . LYS A 1 260 ? -17.883 -6.132 23.253 1.00 96.88 260 LYS A O 1
ATOM 2122 N N . ASP A 1 261 ? -17.324 -7.393 25.026 1.00 97.06 261 ASP A N 1
ATOM 2123 C CA . ASP A 1 261 ? -15.959 -7.678 24.593 1.00 97.06 261 ASP A CA 1
ATOM 2124 C C . ASP A 1 261 ? -15.909 -8.768 23.506 1.00 97.06 261 ASP A C 1
ATOM 2126 O O . ASP A 1 261 ? -16.477 -9.854 23.645 1.00 97.06 261 ASP A O 1
ATOM 2130 N N . HIS A 1 262 ? -15.142 -8.499 22.450 1.00 96.75 262 HIS A N 1
ATOM 2131 C CA . HIS A 1 262 ? -14.798 -9.429 21.380 1.00 96.75 262 HIS A CA 1
ATOM 2132 C C . HIS A 1 262 ? -13.275 -9.482 21.233 1.00 96.75 262 HIS A C 1
ATOM 2134 O O . HIS A 1 262 ? -12.636 -8.511 20.821 1.00 96.75 262 HIS A O 1
ATOM 2140 N N . LEU A 1 263 ? -12.682 -10.625 21.577 1.00 96.38 263 LEU A N 1
ATOM 2141 C CA . LEU A 1 263 ? -11.253 -10.859 21.388 1.00 96.38 263 LEU A CA 1
ATOM 2142 C C . LEU A 1 263 ? -10.979 -11.249 19.939 1.00 96.38 263 LEU A C 1
ATOM 2144 O O . LEU A 1 263 ? -11.611 -12.156 19.399 1.00 96.38 263 LEU A O 1
ATOM 2148 N N . ILE A 1 264 ? -10.021 -10.564 19.328 1.00 96.06 264 ILE A N 1
ATOM 2149 C CA . ILE A 1 264 ? -9.641 -10.753 17.935 1.00 96.06 264 ILE A CA 1
ATOM 2150 C C . ILE A 1 264 ? -8.270 -11.414 17.886 1.00 96.06 264 ILE A C 1
ATOM 2152 O O . ILE A 1 264 ? -7.336 -10.989 18.565 1.00 96.06 264 ILE A O 1
ATOM 2156 N N . ASN A 1 265 ? -8.156 -12.444 17.055 1.00 96.12 265 ASN A N 1
ATOM 2157 C CA . ASN A 1 265 ? -6.893 -13.015 16.613 1.00 96.12 265 ASN A CA 1
ATOM 2158 C C . ASN A 1 265 ? -7.099 -13.571 15.204 1.00 96.12 265 ASN A C 1
ATOM 2160 O O . ASN A 1 265 ? -7.687 -14.641 15.039 1.00 96.12 265 ASN A O 1
ATOM 2164 N N . MET A 1 266 ? -6.675 -12.824 14.186 1.00 97.25 266 MET A N 1
ATOM 2165 C CA . MET A 1 266 ? -6.939 -13.199 12.799 1.00 97.25 266 MET A CA 1
ATOM 2166 C C . MET A 1 266 ? -5.797 -12.846 11.849 1.00 97.25 266 MET A C 1
ATOM 2168 O O . MET A 1 266 ? -5.117 -11.841 12.069 1.00 97.25 266 MET A O 1
ATOM 2172 N N . PRO A 1 267 ? -5.614 -13.618 10.761 1.00 97.88 267 PRO A N 1
ATOM 2173 C CA . PRO A 1 267 ? -4.763 -13.210 9.654 1.00 97.88 267 PRO A CA 1
ATOM 2174 C C . PRO A 1 267 ? -5.220 -11.864 9.090 1.00 97.88 267 PRO A C 1
ATOM 2176 O O . PRO A 1 267 ? -6.419 -11.619 8.929 1.00 97.88 267 PRO A O 1
ATOM 2179 N N . CYS A 1 268 ? -4.263 -10.994 8.792 1.00 98.25 268 CYS A N 1
ATOM 2180 C CA . CYS A 1 268 ? -4.523 -9.662 8.271 1.00 98.25 268 CYS A CA 1
ATOM 2181 C C . CYS A 1 268 ? -3.377 -9.212 7.364 1.00 98.25 268 CYS A C 1
ATOM 2183 O O . CYS A 1 268 ? -2.210 -9.227 7.765 1.00 98.25 268 CYS A O 1
ATOM 2185 N N . VAL A 1 269 ? -3.719 -8.794 6.148 1.00 98.19 269 VAL A N 1
ATOM 2186 C CA . VAL A 1 269 ? -2.805 -8.095 5.244 1.00 98.19 269 VAL A CA 1
ATOM 2187 C C . VAL A 1 269 ? -2.776 -6.630 5.636 1.00 98.19 269 VAL A C 1
ATOM 2189 O O . VAL A 1 269 ? -3.827 -6.032 5.865 1.00 98.19 269 VAL A O 1
ATOM 2192 N N . ARG A 1 270 ? -1.582 -6.050 5.664 1.00 97.94 270 ARG A N 1
ATOM 2193 C CA . ARG A 1 270 ? -1.385 -4.607 5.658 1.00 97.94 270 ARG A CA 1
ATOM 2194 C C . ARG A 1 270 ? -0.769 -4.195 4.330 1.00 97.94 270 ARG A C 1
ATOM 2196 O O . ARG A 1 270 ? 0.165 -4.851 3.872 1.00 97.94 270 ARG A O 1
ATOM 2203 N N . ASP A 1 271 ? -1.228 -3.087 3.773 1.00 97.06 271 ASP A N 1
ATOM 2204 C CA . ASP A 1 271 ? -0.521 -2.386 2.709 1.00 97.06 271 ASP A CA 1
ATOM 2205 C C . ASP A 1 271 ? -0.170 -0.951 3.108 1.00 97.06 271 ASP A C 1
ATOM 2207 O O . ASP A 1 271 ? -0.768 -0.359 4.015 1.00 97.06 271 ASP A O 1
ATOM 2211 N N . HIS A 1 272 ? 0.849 -0.421 2.440 1.00 97.31 272 HIS A N 1
ATOM 2212 C CA . HIS A 1 272 ? 1.185 0.992 2.469 1.00 97.31 272 HIS A CA 1
ATOM 2213 C C . HIS A 1 272 ? 1.534 1.424 1.044 1.00 97.31 272 HIS A C 1
ATOM 2215 O O . HIS A 1 272 ? 2.338 0.789 0.354 1.00 97.31 272 HIS A O 1
ATOM 2221 N N . SER A 1 273 ? 0.887 2.495 0.594 1.00 96.06 273 SER A N 1
ATOM 2222 C CA . SER A 1 273 ? 1.012 3.031 -0.757 1.00 96.06 273 SER A CA 1
ATOM 2223 C C . SER A 1 273 ? 1.211 4.537 -0.715 1.00 96.06 273 SER A C 1
ATOM 2225 O O . SER A 1 273 ? 0.404 5.249 -0.118 1.00 96.06 273 SER A O 1
ATOM 2227 N N . PHE A 1 274 ? 2.233 5.045 -1.394 1.00 94.88 274 PHE A N 1
ATOM 2228 C CA . PHE A 1 274 ? 2.455 6.482 -1.504 1.00 94.88 274 PHE A CA 1
ATOM 2229 C C . PHE A 1 274 ? 3.045 6.874 -2.856 1.00 94.88 274 PHE A C 1
ATOM 2231 O O . PHE A 1 274 ? 3.776 6.121 -3.502 1.00 94.88 274 PHE A O 1
ATOM 2238 N N . GLY A 1 275 ? 2.726 8.084 -3.301 1.00 91.69 275 GLY A N 1
ATOM 2239 C CA . GLY A 1 275 ? 3.206 8.596 -4.576 1.00 91.69 275 GLY A CA 1
ATOM 2240 C C . GLY A 1 275 ? 2.486 9.857 -5.022 1.00 91.69 275 GLY A C 1
ATOM 2241 O O . GLY A 1 275 ? 1.665 10.422 -4.294 1.00 91.69 275 GLY A O 1
ATOM 2242 N N . LYS A 1 276 ? 2.836 10.292 -6.231 1.00 81.94 276 LYS A N 1
ATOM 2243 C CA . LYS A 1 276 ? 2.248 11.445 -6.913 1.00 81.94 276 LYS A CA 1
ATOM 2244 C C . LYS A 1 276 ? 1.358 10.944 -8.042 1.00 81.94 276 LYS A C 1
ATOM 2246 O O . LYS A 1 276 ? 1.790 10.031 -8.776 1.00 81.94 276 LYS A O 1
#

Sequence (276 aa):
MAMLAIVPIMIATCIVLLFRFINQKYNPPIFGIYTRRNKYFWFKFVFMYVFLRAKQLYVHLKGLLAVELGNSYDGTKHIHEDDVALEQKHSLGDYSQSVDAVYFNGTAKDGVALVCGVARRPQFYCDAFMYVKVNGEDLLLSPELPDTRIKQTTLQEGHYKAGSICLTNLIPMRNWKVSYNGDMKYKNNPEKSVKVEMDLTWSAHWQAFKYDTDMSPLSMAKDMAREKWSADYFNVLKKFHQTHYEQMGFLTGKIVVDGKDHLINMPCVRDHSFGK

Organism: Pectinophora gossypiella (NCBI:txid13191)